Protein AF-0000000082829661 (afdb_homodimer)

pLDDT: mean 75.38, std 26.08, range [24.56, 98.71]

Radius of gyration: 31.08 Å; Cα contacts (8 Å, |Δi|>4): 371; chains: 2; bounding box: 102×72×120 Å

Sequence (342 aa):
MKKIYIFIFYIFSLSTHAEEISSNSSAYSINVRDAFKEELFGSNVGHSWMGVPTEEYDQKVILGARSIYCAKVADILDKPLEAIKLFNKGSENLNEYSMQLDVRNPISTKYNSILKFSKPPYVVGHEIIKGMIIENIISLIDEQLYTLGSQKEIKKSELKIFYSDECTQYLMKKIYIFIFYIFSLSTHAEEISSNSSAYSINVRDAFKEELFGSNVGHSWMGVPTEEYDQKVILGARSIYCAKVADILDKPLEAIKLFNKGSENLNEYSMQLDVRNPISTKYNSILKFSKPPYVVGHEIIKGMIIENIISLIDEQLYTLGSQKEIKKSELKIFYSDECTQYL

Organism: Acinetobacter baumannii (strain ATCC 19606 / DSM 30007 / JCM 6841 / CCUG 19606 / CIP 70.34 / NBRC 109757 / NCIMB 12457 / NCTC 12156 / 81) (NCBI:txid575584)

Secondary structure (DSSP, 8-state):
-------------------------------GGGHHHHHHHSTTTTB-TTS-B-TTS-HHHHHHHHHHHHHHHHHHTT-HHHHHHHHHHHHHHTHHHHHHT-SSSHHHHSPBTTTTB---TT---HHHHHHHHHHHHHHHHHHHHGGGGGGHHHHHHHHHHHIIIIIGGG-/-------------------------------GGGHHHHHHHSTTTTB-TTS-B-TTS-HHHHHHHHHHHHHHHHHHTT-HHHHHHHHHHHHHHTHHHHHHT-SSSHHHHPPBTTTTB---TT---HHHHHHHHHHHHHHHHHHHHGGGGGGHHHHHHHHHHHIIIIIGGG-

Structure (mmCIF, N/CA/C/O backbone):
data_AF-0000000082829661-model_v1
#
loop_
_entity.id
_entity.type
_entity.pdbx_description
1 polymer 'Uncharacterized protein'
#
loop_
_atom_site.group_PDB
_atom_site.id
_atom_site.type_symbol
_atom_site.label_atom_id
_atom_site.label_alt_id
_atom_site.label_comp_id
_atom_site.label_asym_id
_atom_site.label_entity_id
_atom_site.label_seq_id
_atom_site.pdbx_PDB_ins_code
_atom_site.Cartn_x
_atom_site.Cartn_y
_atom_site.Cartn_z
_atom_site.occupancy
_atom_site.B_iso_or_equiv
_atom_site.auth_seq_id
_atom_site.auth_comp_id
_atom_site.auth_asym_id
_atom_site.auth_atom_id
_atom_site.pdbx_PDB_model_num
ATOM 1 N N . MET A 1 1 ? 0.011 0.516 95.993 1 26.23 1 MET A N 1
ATOM 2 C CA . MET A 1 1 ? -1.257 0.482 95.27 1 26.23 1 MET A CA 1
ATOM 3 C C . MET A 1 1 ? -1.024 0.432 93.764 1 26.23 1 MET A C 1
ATOM 5 O O . MET A 1 1 ? -0.381 1.32 93.202 1 26.23 1 MET A O 1
ATOM 9 N N . LYS A 1 2 ? -0.917 -0.849 93.222 1 35.6 2 LYS A N 1
ATOM 10 C CA . LYS A 1 2 ? -0.584 -1.396 91.91 1 35.6 2 LYS A CA 1
ATOM 11 C C . LYS A 1 2 ? -1.574 -0.921 90.85 1 35.6 2 LYS A C 1
AT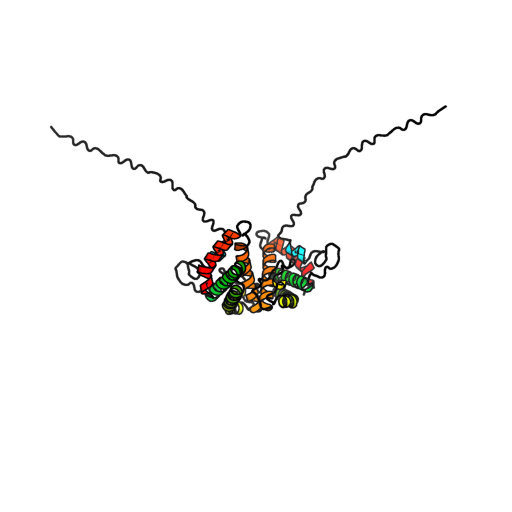OM 13 O O . LYS A 1 2 ? -2.733 -1.342 90.842 1 35.6 2 LYS A O 1
ATOM 18 N N . LYS A 1 3 ? -1.55 0.417 90.471 1 30.31 3 LYS A N 1
ATOM 19 C CA . LYS A 1 3 ? -2.521 1.052 89.585 1 30.31 3 LYS A CA 1
ATOM 20 C C . LYS A 1 3 ? -2.602 0.324 88.246 1 30.31 3 LYS A C 1
ATOM 22 O O . LYS A 1 3 ? -1.585 0.127 87.578 1 30.31 3 LYS A O 1
ATOM 27 N N . ILE A 1 4 ? -3.538 -0.61 88.057 1 34.93 4 ILE A N 1
ATOM 28 C CA . ILE A 1 4 ? -3.935 -1.427 86.915 1 34.93 4 ILE A CA 1
ATOM 29 C C . ILE A 1 4 ? -4.312 -0.524 85.742 1 34.93 4 ILE A C 1
ATOM 31 O O . ILE A 1 4 ? -5.263 0.256 85.831 1 34.93 4 ILE A O 1
ATOM 35 N N . TYR A 1 5 ? -3.381 0.073 84.954 1 29.42 5 TYR A N 1
ATOM 36 C CA . TYR A 1 5 ? -3.617 0.89 83.769 1 29.42 5 TYR A CA 1
ATOM 37 C C . TYR A 1 5 ? -4.447 0.131 82.74 1 29.42 5 TYR A C 1
ATOM 39 O O . TYR A 1 5 ? -4.077 -0.969 82.325 1 29.42 5 TYR A O 1
ATOM 47 N N . ILE A 1 6 ? -5.792 0.165 82.822 1 31.79 6 ILE A N 1
ATOM 48 C CA . ILE A 1 6 ? -6.78 -0.36 81.886 1 31.79 6 ILE A CA 1
ATOM 49 C C . ILE A 1 6 ? -6.502 0.181 80.485 1 31.79 6 ILE A C 1
ATOM 51 O O . ILE A 1 6 ? -6.53 1.394 80.265 1 31.79 6 ILE A O 1
ATOM 55 N N . PHE A 1 7 ? -5.622 -0.407 79.698 1 32.83 7 PHE A N 1
ATOM 56 C CA . PHE A 1 7 ? -5.355 -0.15 78.288 1 32.83 7 PHE A CA 1
ATOM 57 C C . PHE A 1 7 ? -6.624 -0.309 77.459 1 32.83 7 PHE A C 1
ATOM 59 O O . PHE A 1 7 ? -7.196 -1.399 77.393 1 32.83 7 PHE A O 1
ATOM 66 N N . ILE A 1 8 ? -7.519 0.674 77.451 1 30.66 8 ILE A N 1
ATOM 67 C CA . ILE A 1 8 ? -8.712 0.761 76.615 1 30.66 8 ILE A CA 1
ATOM 68 C C . ILE A 1 8 ? -8.325 0.598 75.147 1 30.66 8 ILE A C 1
ATOM 70 O O . ILE A 1 8 ? -7.554 1.395 74.609 1 30.66 8 ILE A O 1
ATOM 74 N N . PHE A 1 9 ? -8.259 -0.619 74.635 1 30.56 9 PHE A N 1
ATOM 75 C CA . PHE A 1 9 ? -8.142 -1.043 73.245 1 30.56 9 PHE A CA 1
ATOM 76 C C . PHE A 1 9 ? -9.273 -0.463 72.405 1 30.56 9 PHE A C 1
ATOM 78 O O . PHE A 1 9 ? -10.436 -0.832 72.581 1 30.56 9 PHE A O 1
ATOM 85 N N . TYR A 1 10 ? -9.261 0.876 72.147 1 27.62 10 TYR A N 1
ATOM 86 C CA . TYR A 1 10 ? -10.203 1.465 71.201 1 27.62 10 TYR A CA 1
ATOM 87 C C . TYR A 1 10 ? -10.164 0.732 69.865 1 27.62 10 TYR A C 1
ATOM 89 O O . TYR A 1 10 ? -9.115 0.657 69.222 1 27.62 10 TYR A O 1
ATOM 97 N N . ILE A 1 11 ? -10.976 -0.308 69.69 1 28.44 11 ILE A N 1
ATOM 98 C CA . ILE A 1 11 ? -11.309 -1.018 68.46 1 28.44 11 ILE A CA 1
ATOM 99 C C . ILE A 1 11 ? -11.763 -0.022 67.396 1 28.44 11 ILE A C 1
ATOM 101 O O . ILE A 1 11 ? -12.795 0.636 67.552 1 28.44 11 ILE A O 1
ATOM 105 N N . PHE A 1 12 ? -10.849 0.843 66.899 1 28.48 12 PHE A N 1
ATOM 106 C CA . PHE A 1 12 ? -11.192 1.635 65.723 1 28.48 12 PHE A CA 1
ATOM 107 C C . PHE A 1 12 ? -11.847 0.765 64.657 1 28.48 12 PHE A C 1
ATOM 109 O O . PHE A 1 12 ? -11.267 -0.231 64.218 1 28.48 12 PHE A O 1
ATOM 116 N N . SER A 1 13 ? -13.167 0.602 64.801 1 24.6 13 SER A N 1
ATOM 117 C CA . SER A 1 13 ? -14.025 0.104 63.731 1 24.6 13 SER A CA 1
ATOM 118 C C . SER A 1 13 ? -13.67 0.746 62.394 1 24.6 13 SER A C 1
ATOM 120 O O . SER A 1 13 ? -13.89 1.942 62.196 1 24.6 13 SER A O 1
ATOM 122 N N . LEU A 1 14 ? -12.473 0.419 61.782 1 26.33 14 LEU A N 1
ATOM 123 C CA . LEU A 1 14 ? -12.184 0.723 60.385 1 26.33 14 LEU A CA 1
ATOM 124 C C . LEU A 1 14 ? -13.369 0.365 59.495 1 26.33 14 LEU A C 1
ATOM 126 O O . LEU A 1 14 ? -13.709 -0.812 59.349 1 26.33 14 LEU A O 1
ATOM 130 N N . SER A 1 15 ? -14.532 1.101 59.725 1 27.49 15 SER A N 1
ATOM 131 C CA . SER A 1 15 ? -15.563 1.001 58.697 1 27.49 15 SER A CA 1
ATOM 132 C C . SER A 1 15 ? -14.96 1.089 57.299 1 27.49 15 SER A C 1
ATOM 134 O O . SER A 1 15 ? -14.308 2.079 56.96 1 27.49 15 SER A O 1
ATOM 136 N N . THR A 1 16 ? -14.472 -0.037 56.734 1 26.5 16 THR A N 1
ATOM 137 C CA . THR A 1 16 ? -14.119 -0.18 55.325 1 26.5 16 THR A CA 1
ATOM 138 C C . THR A 1 16 ? -15.236 0.352 54.431 1 26.5 16 THR A C 1
ATOM 140 O O . THR A 1 16 ? -16.307 -0.251 54.343 1 26.5 16 THR A O 1
ATOM 143 N N . HIS A 1 17 ? -15.652 1.69 54.569 1 26.9 17 HIS A N 1
ATOM 144 C CA . HIS A 1 17 ? -16.442 2.12 53.422 1 26.9 17 HIS A CA 1
ATOM 145 C C . HIS A 1 17 ? -15.857 1.586 52.118 1 26.9 17 HIS A C 1
ATOM 147 O O . HIS A 1 17 ? -14.69 1.838 51.808 1 26.9 17 HIS A O 1
ATOM 153 N N . ALA A 1 18 ? -16.253 0.418 51.756 1 26.59 18 ALA A N 1
ATOM 154 C CA . ALA A 1 18 ? -16.075 -0.031 50.378 1 26.59 18 ALA A CA 1
ATOM 155 C C . ALA A 1 18 ? -16.369 1.095 49.391 1 26.59 18 ALA A C 1
ATOM 157 O O . ALA A 1 18 ? -17.491 1.604 49.336 1 26.59 18 ALA A O 1
ATOM 158 N N . GLU A 1 19 ? -15.449 2.105 49.37 1 28.55 19 GLU A N 1
ATOM 159 C CA . GLU A 1 19 ? -15.62 2.975 48.21 1 28.55 19 GLU A CA 1
ATOM 160 C C . GLU A 1 19 ? -16.008 2.174 46.971 1 28.55 19 GLU A C 1
ATOM 162 O O . GLU A 1 19 ? -15.35 1.189 46.631 1 28.55 19 GLU A O 1
ATOM 167 N N . GLU A 1 20 ? -17.28 2.089 46.739 1 29.8 20 GLU A N 1
ATOM 168 C CA . GLU A 1 20 ? -17.711 1.655 45.413 1 29.8 20 GLU A CA 1
ATOM 169 C C . GLU A 1 20 ? -16.807 2.226 44.324 1 29.8 20 GLU A C 1
ATOM 171 O O . GLU A 1 20 ? -16.714 3.445 44.163 1 29.8 20 GLU A O 1
ATOM 176 N N . ILE A 1 21 ? -15.625 1.649 44.26 1 28.26 21 ILE A N 1
ATOM 177 C CA . ILE A 1 21 ? -14.926 1.918 43.008 1 28.26 21 ILE A CA 1
ATOM 178 C C . ILE A 1 21 ? -15.925 1.939 41.854 1 28.26 21 ILE A C 1
ATOM 180 O O . ILE A 1 21 ? -16.508 0.908 41.51 1 28.26 21 ILE A O 1
ATOM 184 N N . SER A 1 22 ? -16.889 2.86 41.92 1 28.21 22 SER A N 1
ATOM 185 C CA . SER A 1 22 ? -17.504 3.11 40.62 1 28.21 22 SER A CA 1
ATOM 186 C C . SER A 1 22 ? -16.473 3.04 39.498 1 28.21 22 SER A C 1
ATOM 188 O O . SER A 1 22 ? -15.522 3.824 39.472 1 28.21 22 SER A O 1
ATOM 190 N N . SER A 1 23 ? -16.109 1.789 39.169 1 28.63 23 SER A N 1
ATOM 191 C CA . SER A 1 23 ? -15.443 1.469 37.91 1 28.63 23 SER A CA 1
ATOM 192 C C . SER A 1 23 ? -15.95 2.354 36.776 1 28.63 23 SER A C 1
ATOM 194 O O . SER A 1 23 ? -17.026 2.111 36.226 1 28.63 23 SER A O 1
ATOM 196 N N . ASN A 1 24 ? -16.095 3.654 36.998 1 29.62 24 ASN A N 1
ATOM 197 C CA . ASN A 1 24 ? -16.133 4.417 35.755 1 29.62 24 ASN A CA 1
ATOM 198 C C . ASN A 1 24 ? -15.128 3.883 34.739 1 29.62 24 ASN A C 1
ATOM 200 O O . ASN A 1 24 ? -13.935 4.179 34.825 1 29.62 24 ASN A O 1
ATOM 204 N N . SER A 1 25 ? -15.145 2.619 34.458 1 29.53 25 SER A N 1
ATOM 205 C CA . SER A 1 25 ? -14.648 2.111 33.184 1 29.53 25 SER A CA 1
ATOM 206 C C . SER A 1 25 ? -14.909 3.101 32.054 1 29.53 25 SER A C 1
ATOM 208 O O . SER A 1 25 ? -16.012 3.146 31.503 1 29.53 25 SER A O 1
ATOM 210 N N . SER A 1 26 ? -14.87 4.38 32.257 1 27.67 26 SER A N 1
ATOM 211 C CA . SER A 1 26 ? -14.668 5.045 30.974 1 27.67 26 SER A CA 1
ATOM 212 C C . SER A 1 26 ? -13.78 4.214 30.054 1 27.67 26 SER A C 1
ATOM 214 O O . SER A 1 26 ? -12.578 4.082 30.295 1 27.67 26 SER A O 1
ATOM 216 N N . ALA A 1 27 ? -14.253 3.083 29.66 1 29.72 27 ALA A N 1
ATOM 217 C CA . ALA A 1 27 ? -13.797 2.288 28.523 1 29.72 27 ALA A CA 1
ATOM 218 C C . ALA A 1 27 ? -12.982 3.138 27.551 1 29.72 27 ALA A C 1
ATOM 220 O O . ALA A 1 27 ? -13.461 4.163 27.061 1 29.72 27 ALA A O 1
ATOM 221 N N . TYR A 1 28 ? -11.833 3.476 27.833 1 31.23 28 TYR A N 1
ATOM 222 C CA . TYR A 1 28 ? -10.813 3.758 26.829 1 31.23 28 TYR A CA 1
ATOM 223 C C . TYR A 1 28 ? -11.175 3.124 25.491 1 31.23 28 TYR A C 1
ATOM 225 O O . TYR A 1 28 ? -10.805 1.979 25.219 1 31.23 28 TYR A O 1
ATOM 233 N N . SER A 1 29 ? -12.323 3.075 25.203 1 31.77 29 SER A N 1
ATOM 234 C CA . SER A 1 29 ? -12.588 2.8 23.795 1 31.77 29 SER A CA 1
ATOM 235 C C . SER A 1 29 ? -11.673 3.619 22.89 1 31.77 29 SER A C 1
ATOM 237 O O . SER A 1 29 ? -12.021 4.732 22.49 1 31.77 29 SER A O 1
ATOM 239 N N . ILE A 1 30 ? -10.442 3.842 23.354 1 37.59 30 ILE A N 1
ATOM 240 C CA . ILE A 1 30 ? -9.661 4.246 22.191 1 37.59 30 ILE A CA 1
ATOM 241 C C . ILE A 1 30 ? -10.254 3.623 20.929 1 37.59 30 ILE A C 1
ATOM 243 O O . ILE A 1 30 ? -10.264 2.399 20.779 1 37.59 30 ILE A O 1
ATOM 247 N N . ASN A 1 31 ? -11.26 4.028 20.472 1 41.03 31 ASN A N 1
ATOM 248 C CA . ASN A 1 31 ? -11.744 3.608 19.161 1 41.03 31 ASN A CA 1
ATOM 249 C C . ASN A 1 31 ? -10.592 3.238 18.23 1 41.03 31 ASN A C 1
ATOM 251 O O . ASN A 1 31 ? -9.672 4.033 18.028 1 41.03 31 ASN A O 1
ATOM 255 N N . VAL A 1 32 ? -10.222 1.996 18.066 1 44.46 32 VAL A N 1
ATOM 256 C CA . VAL A 1 32 ? -9.227 1.436 17.158 1 44.46 32 VAL A CA 1
ATOM 257 C C . VAL A 1 32 ? -8.945 2.423 16.027 1 44.46 32 VAL A C 1
ATOM 259 O O . VAL A 1 32 ? -7.832 2.469 15.498 1 44.46 32 VAL A O 1
ATOM 262 N N . ARG A 1 33 ? -9.992 3.335 15.813 1 48.27 33 ARG A N 1
ATOM 263 C CA . ARG A 1 33 ? -9.951 4.287 14.708 1 48.27 33 ARG A CA 1
ATOM 264 C C . ARG A 1 33 ? -8.875 5.344 14.935 1 48.27 33 ARG A C 1
ATOM 266 O O . ARG A 1 33 ? -8.141 5.699 14.011 1 48.27 33 ARG A O 1
ATOM 273 N N . ASP A 1 34 ? -8.744 5.88 16.255 1 59.26 34 ASP A N 1
ATOM 274 C CA . ASP A 1 34 ? -7.823 6.972 16.557 1 59.26 34 ASP A CA 1
ATOM 275 C C . ASP A 1 34 ? -6.441 6.438 16.926 1 59.26 34 ASP A C 1
ATOM 277 O O . ASP A 1 34 ? -5.538 7.21 17.256 1 59.26 34 ASP A O 1
ATOM 281 N N . ALA A 1 35 ? -6.351 5.188 16.568 1 74.81 35 ALA A N 1
ATOM 282 C CA . ALA A 1 35 ? -5.183 4.493 17.104 1 74.81 35 ALA A CA 1
ATOM 283 C C . ALA A 1 35 ? -3.922 4.862 16.327 1 74.81 35 ALA A C 1
ATOM 285 O O . ALA A 1 35 ? -2.894 5.192 16.922 1 74.81 35 ALA A O 1
ATOM 286 N N . PHE A 1 36 ? -4.014 5.105 15.011 1 87.18 36 PHE A N 1
ATOM 287 C CA . PHE A 1 36 ? -2.794 5.361 14.254 1 87.18 36 PHE A CA 1
ATOM 288 C C . PHE A 1 36 ? -2.331 6.8 14.446 1 87.18 36 PHE A C 1
ATOM 290 O O . PHE A 1 36 ? -1.135 7.058 14.599 1 87.18 36 PHE A O 1
ATOM 297 N N . LYS A 1 37 ? -3.256 7.718 14.497 1 89.3 37 LYS A N 1
ATOM 298 C CA . LYS A 1 37 ? -2.939 9.118 14.765 1 89.3 37 LYS A CA 1
ATOM 299 C C . LYS A 1 37 ? -2.258 9.277 16.121 1 89.3 37 LYS A C 1
ATOM 301 O O . LYS A 1 37 ? -1.262 9.994 16.241 1 89.3 37 LYS A O 1
ATOM 306 N N . GLU A 1 38 ? -2.823 8.656 17.085 1 85.22 38 GLU A N 1
ATOM 307 C CA . GLU A 1 38 ? -2.275 8.744 18.435 1 85.22 38 GLU A CA 1
ATOM 308 C C . GLU A 1 38 ? -0.891 8.105 18.511 1 85.22 38 GLU A C 1
ATOM 310 O O . GLU A 1 38 ? -0.018 8.588 19.235 1 85.22 38 GLU A O 1
ATOM 315 N N . GLU A 1 39 ? -0.717 7.072 17.816 1 84.23 39 GLU A N 1
ATOM 316 C CA . GLU A 1 39 ? 0.579 6.4 17.782 1 84.23 39 GLU A CA 1
ATOM 317 C C . GLU A 1 39 ? 1.639 7.278 17.125 1 84.23 39 GLU A C 1
ATOM 319 O O . GLU A 1 39 ? 2.819 7.204 17.475 1 84.23 39 GLU A O 1
ATOM 324 N N . LEU A 1 40 ? 1.211 8.089 16.223 1 90.3 40 LEU A N 1
ATOM 325 C CA . LEU A 1 40 ? 2.168 8.913 15.493 1 90.3 40 LEU A CA 1
ATOM 326 C C . LEU A 1 40 ? 2.4 10.239 16.208 1 90.3 40 LEU A C 1
ATOM 328 O O . LEU A 1 40 ? 3.511 10.774 16.188 1 90.3 40 LEU A O 1
ATOM 332 N N . PHE A 1 41 ? 1.427 10.77 16.746 1 89.52 41 PHE A N 1
ATOM 333 C CA . PHE A 1 41 ? 1.499 12.15 17.21 1 89.52 41 PHE A CA 1
ATOM 334 C C . PHE A 1 41 ? 1.368 12.219 18.727 1 89.52 41 PHE A C 1
ATOM 336 O O . PHE A 1 41 ? 1.454 13.3 19.314 1 89.52 41 PHE A O 1
ATOM 343 N N . GLY A 1 42 ? 1.107 11.078 19.269 1 80.93 42 GLY A N 1
ATOM 344 C CA . GLY A 1 42 ? 0.977 11.069 20.717 1 80.93 42 GLY A CA 1
ATOM 345 C C . GLY A 1 42 ? 2.276 11.388 21.434 1 80.93 42 GLY A C 1
ATOM 346 O O . GLY A 1 42 ? 3.351 11.342 20.833 1 80.93 42 GLY A O 1
ATOM 347 N N . SER A 1 43 ? 2.229 11.743 22.653 1 69.98 43 SER A N 1
ATOM 348 C CA . SER A 1 43 ? 3.328 12.248 23.468 1 69.98 43 SER A CA 1
ATOM 349 C C . SER A 1 43 ? 4.395 11.179 23.682 1 69.98 43 SER A C 1
ATOM 351 O O . SER A 1 43 ? 5.561 11.498 23.924 1 69.98 43 SER A O 1
ATOM 353 N N . ASN A 1 44 ? 4.086 10.036 23.578 1 59.47 44 ASN A N 1
ATOM 354 C CA . ASN A 1 44 ? 5.052 8.99 23.897 1 59.47 44 ASN A CA 1
ATOM 355 C C . ASN A 1 44 ? 5.701 8.422 22.638 1 59.47 44 ASN A C 1
ATOM 357 O O . ASN A 1 44 ? 6.405 7.413 22.699 1 59.47 44 ASN A O 1
ATOM 361 N N . VAL A 1 45 ? 5.473 9.018 21.506 1 59.74 45 VAL A N 1
ATOM 362 C CA . VAL A 1 45 ? 5.971 8.455 20.255 1 59.74 45 VAL A CA 1
ATOM 363 C C . VAL A 1 45 ? 7.469 8.722 20.127 1 59.74 45 VAL A C 1
ATOM 365 O O . VAL A 1 45 ? 7.922 9.853 20.316 1 59.74 45 VAL A O 1
ATOM 368 N N . GLY A 1 46 ? 8.18 7.685 19.833 1 54.9 46 GLY A N 1
ATOM 369 C CA . GLY A 1 46 ? 9.63 7.724 19.73 1 54.9 46 GLY A CA 1
ATOM 370 C C . GLY A 1 46 ? 10.329 7.498 21.057 1 54.9 46 GLY A C 1
ATOM 371 O O . GLY A 1 46 ? 11.558 7.552 21.134 1 54.9 46 GLY A O 1
ATOM 372 N N . HIS A 1 47 ? 9.56 7.498 22.081 1 49.72 47 HIS A N 1
ATOM 373 C CA . HIS A 1 47 ? 10.15 7.233 23.388 1 49.72 47 HIS A CA 1
ATOM 374 C C . HIS A 1 47 ? 9.69 5.887 23.938 1 49.72 47 HIS A C 1
ATOM 376 O O . HIS A 1 47 ? 8.567 5.453 23.671 1 49.72 47 HIS A O 1
ATOM 382 N N . SER A 1 48 ? 10.667 5.123 24.465 1 45.49 48 SER A N 1
ATOM 383 C CA . SER A 1 48 ? 10.29 3.944 25.238 1 45.49 48 SER A CA 1
ATOM 384 C C . SER A 1 48 ? 9.483 4.328 26.474 1 45.49 48 SER A C 1
ATOM 386 O O . SER A 1 48 ? 9.422 5.503 26.841 1 45.49 48 SER A O 1
ATOM 388 N N . TRP A 1 49 ? 8.758 3.4 26.968 1 44.85 49 TRP A N 1
ATOM 389 C CA . TRP A 1 49 ? 8.01 3.611 28.203 1 44.85 49 TRP A CA 1
ATOM 390 C C . TRP A 1 49 ? 8.876 4.297 29.254 1 44.85 49 TRP A C 1
ATOM 392 O O . TRP A 1 49 ? 8.362 4.984 30.14 1 44.85 49 TRP A O 1
ATOM 402 N N . MET A 1 50 ? 10.085 4.061 29.307 1 45.2 50 MET A N 1
ATOM 403 C CA . MET A 1 50 ? 10.971 4.637 30.313 1 45.2 50 MET A CA 1
ATOM 404 C C . MET A 1 50 ? 11.47 6.011 29.877 1 45.2 50 MET A C 1
ATOM 406 O O . MET A 1 50 ? 12.343 6.593 30.522 1 45.2 50 MET A O 1
ATOM 410 N N . GLY A 1 51 ? 10.985 6.478 28.986 1 43.67 51 GLY A N 1
ATOM 411 C CA . GLY A 1 51 ? 11.385 7.809 28.558 1 43.67 51 GLY A CA 1
ATOM 412 C C . GLY A 1 51 ? 12.612 7.805 27.667 1 43.67 51 GLY A C 1
ATOM 413 O O . GLY A 1 51 ? 13.184 8.861 27.385 1 43.67 51 GLY A O 1
ATOM 414 N N . VAL A 1 52 ? 13.364 6.744 27.733 1 43.39 52 VAL A N 1
ATOM 415 C CA . VAL A 1 52 ? 14.559 6.618 26.905 1 43.39 52 VAL A CA 1
ATOM 416 C C . VAL A 1 52 ? 14.17 6.647 25.428 1 43.39 52 VAL A C 1
ATOM 418 O O . VAL A 1 52 ? 13.226 5.969 25.015 1 43.39 52 VAL A O 1
ATOM 421 N N . PRO A 1 53 ? 14.717 7.729 24.917 1 46.85 53 PRO A N 1
ATOM 422 C CA . PRO A 1 53 ? 14.538 7.655 23.465 1 46.85 53 PRO A CA 1
ATOM 423 C C . PRO A 1 53 ? 14.808 6.259 22.909 1 46.85 53 PRO A C 1
ATOM 425 O O . PRO A 1 53 ? 15.786 5.614 23.295 1 46.85 53 PRO A O 1
ATOM 428 N N . THR A 1 54 ? 14.133 5.374 22.892 1 46.62 54 THR A N 1
ATOM 429 C CA . THR A 1 54 ? 14.448 4.088 22.28 1 46.62 54 THR A CA 1
ATOM 430 C C . THR A 1 54 ? 14.883 4.271 20.829 1 46.62 54 THR A C 1
ATOM 432 O O . THR A 1 54 ? 14.378 5.153 20.131 1 46.62 54 THR A O 1
ATOM 435 N N . GLU A 1 55 ? 16.197 4.141 20.587 1 41.93 55 GLU A N 1
ATOM 436 C CA . GLU A 1 55 ? 16.848 4.091 19.281 1 41.93 55 GLU A CA 1
ATOM 437 C C . GLU A 1 55 ? 15.863 3.689 18.188 1 41.93 55 GLU A C 1
ATOM 439 O O . GLU A 1 55 ? 16.019 4.08 17.029 1 41.93 55 GLU A O 1
ATOM 444 N N . GLU A 1 56 ? 15.44 2.428 18.365 1 47.11 56 GLU A N 1
ATOM 445 C CA . GLU A 1 56 ? 15.068 1.59 17.229 1 47.11 56 GLU A CA 1
ATOM 446 C C . GLU A 1 56 ? 14.021 2.276 16.356 1 47.11 56 GLU A C 1
ATOM 448 O O . GLU A 1 56 ? 13.819 1.891 15.203 1 47.11 56 GLU A O 1
ATOM 453 N N . TYR A 1 57 ? 13.27 3.324 17.021 1 53.09 57 TYR A N 1
ATOM 454 C CA . TYR A 1 57 ? 12.279 3.94 16.146 1 53.09 57 TYR A CA 1
ATOM 455 C C . TYR A 1 57 ? 12.912 5.028 15.286 1 53.09 57 TYR A C 1
ATOM 457 O O . TYR A 1 57 ? 13.485 5.987 15.808 1 53.09 57 TYR A O 1
ATOM 465 N N . ASP A 1 58 ? 13.216 4.684 14.006 1 72.73 58 ASP A N 1
ATOM 466 C CA . ASP A 1 58 ? 13.762 5.511 12.934 1 72.73 58 ASP A CA 1
ATOM 467 C C . ASP A 1 58 ? 13.009 6.835 12.824 1 72.73 58 ASP A C 1
ATOM 469 O O . ASP A 1 58 ? 11.911 6.886 12.264 1 72.73 58 ASP A O 1
ATOM 473 N N . GLN A 1 59 ? 13.459 7.884 13.694 1 83.74 59 GLN A N 1
ATOM 474 C CA . GLN A 1 59 ? 12.871 9.219 13.712 1 83.74 59 GLN A CA 1
ATOM 475 C C . GLN A 1 59 ? 12.485 9.67 12.307 1 83.74 59 GLN A C 1
ATOM 477 O O . GLN A 1 59 ? 11.446 10.305 12.116 1 83.74 59 GLN A O 1
ATOM 482 N N . LYS A 1 60 ? 13.301 9.364 11.456 1 90.07 60 LYS A N 1
ATOM 483 C CA . LYS A 1 60 ? 13.004 9.762 10.083 1 90.07 60 LYS A CA 1
ATOM 484 C C . LYS A 1 60 ? 11.753 9.058 9.564 1 90.07 60 LYS A C 1
ATOM 486 O O . LYS A 1 60 ? 10.963 9.649 8.826 1 90.07 60 LYS A O 1
ATOM 491 N N . VAL A 1 61 ? 11.628 7.865 9.999 1 92.85 61 VAL A N 1
ATOM 492 C CA . VAL A 1 61 ? 10.458 7.093 9.592 1 92.85 61 VAL A CA 1
ATOM 493 C C . VAL A 1 61 ? 9.2 7.697 10.211 1 92.85 61 VAL A C 1
ATOM 495 O O . VAL A 1 61 ? 8.179 7.849 9.536 1 92.85 61 VAL A O 1
ATOM 498 N N . ILE A 1 62 ? 9.257 8.052 11.449 1 91.99 62 ILE A N 1
ATOM 499 C CA . ILE A 1 62 ? 8.128 8.658 12.146 1 91.99 62 ILE A CA 1
ATOM 500 C C . ILE A 1 62 ? 7.778 9.995 11.496 1 91.99 62 ILE A C 1
ATOM 502 O O . ILE A 1 62 ? 6.605 10.279 11.241 1 91.99 62 ILE A O 1
ATOM 506 N N . LEU A 1 63 ? 8.774 10.755 11.217 1 94.05 63 LEU A N 1
ATOM 507 C CA . LEU A 1 63 ? 8.557 12.042 10.566 1 94.05 63 LEU A CA 1
ATOM 508 C C . LEU A 1 63 ? 7.934 11.856 9.187 1 94.05 63 LEU A C 1
ATOM 510 O O . LEU A 1 63 ? 7.066 12.633 8.783 1 94.05 63 LEU A O 1
ATOM 514 N N . GLY A 1 64 ? 8.451 10.87 8.468 1 96.13 64 GLY A N 1
ATOM 515 C CA . GLY A 1 64 ? 7.854 10.55 7.181 1 96.13 64 GLY A CA 1
ATOM 516 C C . GLY A 1 64 ? 6.378 10.212 7.275 1 96.13 64 GLY A C 1
ATOM 517 O O . GLY A 1 64 ? 5.563 10.754 6.526 1 96.13 64 GLY A O 1
ATOM 518 N N . ALA A 1 65 ? 6.031 9.389 8.202 1 96.01 65 ALA A N 1
ATOM 519 C CA . ALA A 1 65 ? 4.647 8.963 8.393 1 96.01 65 ALA A CA 1
ATOM 520 C C . ALA A 1 65 ? 3.765 10.134 8.817 1 96.01 65 ALA A C 1
ATOM 522 O O . ALA A 1 65 ? 2.636 10.274 8.34 1 96.01 65 ALA A O 1
ATOM 523 N N . ARG A 1 66 ? 4.242 10.963 9.713 1 96 66 ARG A N 1
ATOM 524 C CA . ARG A 1 66 ? 3.51 12.149 10.147 1 96 66 ARG A CA 1
ATOM 525 C C . ARG A 1 66 ? 3.216 13.072 8.97 1 96 66 ARG A C 1
ATOM 527 O O . ARG A 1 66 ? 2.095 13.565 8.825 1 96 66 ARG A O 1
ATOM 534 N N . SER A 1 67 ? 4.191 13.284 8.15 1 97.74 67 SER A N 1
ATOM 535 C CA . SER A 1 67 ? 4.033 14.169 7 1 97.74 67 SER A CA 1
ATOM 536 C C . SER A 1 67 ? 3.032 13.601 6 1 97.74 67 SER A C 1
ATOM 538 O O . SER A 1 67 ? 2.249 14.346 5.405 1 97.74 67 SER A O 1
ATOM 540 N N . ILE A 1 68 ? 3.09 12.324 5.817 1 98.09 68 ILE A N 1
ATOM 541 C CA . ILE A 1 68 ? 2.139 11.685 4.915 1 98.09 68 ILE A CA 1
ATOM 542 C C . ILE A 1 68 ? 0.73 11.785 5.496 1 98.09 68 ILE A C 1
ATOM 544 O O . ILE A 1 68 ? -0.233 12.03 4.765 1 98.09 68 ILE A O 1
ATOM 548 N N . TYR A 1 69 ? 0.556 11.568 6.791 1 96.9 69 TYR A N 1
ATOM 549 C CA . TYR A 1 69 ? -0.727 11.769 7.456 1 96.9 69 TYR A CA 1
ATOM 550 C C . TYR A 1 69 ? -1.256 13.176 7.206 1 96.9 69 TYR A C 1
ATOM 552 O O . TYR A 1 69 ? -2.418 13.351 6.831 1 96.9 69 TYR A O 1
ATOM 560 N N . CYS A 1 70 ? -0.39 14.102 7.397 1 97.92 70 CYS A N 1
ATOM 561 C CA . CYS A 1 70 ? -0.765 15.503 7.234 1 97.92 70 CYS A CA 1
ATOM 562 C C . CYS A 1 70 ? -1.08 15.817 5.777 1 97.92 70 CYS A C 1
ATOM 564 O O . CYS A 1 70 ? -1.947 16.644 5.489 1 97.92 70 CYS A O 1
ATOM 566 N N . ALA A 1 71 ? -0.37 15.175 4.795 1 98.07 71 ALA A N 1
ATOM 567 C CA . ALA A 1 71 ? -0.705 15.336 3.382 1 98.07 71 ALA A CA 1
ATOM 568 C C . ALA A 1 71 ? -2.146 14.914 3.109 1 98.07 71 ALA A C 1
ATOM 570 O O . ALA A 1 71 ? -2.872 15.596 2.381 1 98.07 71 ALA A O 1
ATOM 571 N N . LYS A 1 72 ? -2.602 13.826 3.705 1 96.46 72 LYS A N 1
ATOM 572 C CA . LYS A 1 72 ? -3.975 13.351 3.553 1 96.46 72 LYS A CA 1
ATOM 573 C C . LYS A 1 72 ? -4.968 14.336 4.163 1 96.46 72 LYS A C 1
ATOM 575 O O . LYS A 1 72 ? -6.012 14.618 3.571 1 96.46 72 LYS A O 1
ATOM 580 N N . VAL A 1 73 ? -4.65 14.816 5.324 1 95.46 73 VAL A N 1
ATOM 581 C CA . VAL A 1 73 ? -5.506 15.791 5.991 1 95.46 73 VAL A CA 1
ATOM 582 C C . VAL A 1 73 ? -5.63 17.046 5.129 1 95.46 73 VAL A C 1
ATOM 584 O O . VAL A 1 73 ? -6.73 17.568 4.937 1 95.46 73 VAL A O 1
ATOM 587 N N . ALA A 1 74 ? -4.465 17.53 4.644 1 96.89 74 ALA A N 1
ATOM 588 C CA . ALA A 1 74 ? -4.477 18.701 3.771 1 96.89 74 ALA A CA 1
ATOM 589 C C . ALA A 1 74 ? -5.358 18.465 2.548 1 96.89 74 ALA A C 1
ATOM 591 O O . ALA A 1 74 ? -6.083 19.364 2.115 1 96.89 74 ALA A O 1
ATOM 592 N N . ASP A 1 75 ? -5.28 17.29 1.994 1 95 75 ASP A N 1
ATOM 593 C CA . ASP A 1 75 ? -6.104 16.942 0.841 1 95 75 ASP A CA 1
ATOM 594 C C . ASP A 1 75 ? -7.589 16.995 1.191 1 95 75 ASP A C 1
ATOM 596 O O . ASP A 1 75 ? -8.391 17.551 0.438 1 95 75 ASP A O 1
ATOM 600 N N . ILE A 1 76 ? -7.979 16.457 2.273 1 92.24 76 ILE A N 1
ATOM 601 C CA . ILE A 1 76 ? -9.363 16.451 2.736 1 92.24 76 ILE A CA 1
ATOM 602 C C . ILE A 1 76 ? -9.845 17.886 2.937 1 92.24 76 ILE A C 1
ATOM 604 O O . ILE A 1 76 ? -11.012 18.197 2.683 1 92.24 76 ILE A O 1
ATOM 608 N N . LEU A 1 77 ? -8.982 18.764 3.393 1 94.6 77 LEU A N 1
ATOM 609 C CA . LEU A 1 77 ? -9.325 20.149 3.698 1 94.6 77 LEU A CA 1
ATOM 610 C C . LEU A 1 77 ? -9.198 21.026 2.457 1 94.6 77 LEU A C 1
ATOM 612 O O . LEU A 1 77 ? -9.227 22.255 2.555 1 94.6 77 LEU A O 1
ATOM 616 N N . ASP A 1 78 ? -8.924 20.448 1.281 1 94 78 ASP A N 1
ATOM 617 C CA . ASP A 1 78 ? -8.852 21.131 -0.007 1 94 78 ASP A CA 1
ATOM 618 C C . ASP A 1 78 ? -7.695 22.128 -0.035 1 94 78 ASP A C 1
ATOM 620 O O . ASP A 1 78 ? -7.888 23.3 -0.364 1 94 78 ASP A O 1
ATOM 624 N N . LYS A 1 79 ? -6.583 21.637 0.383 1 95.92 79 LYS A N 1
ATOM 625 C CA . LYS A 1 79 ? -5.318 22.363 0.314 1 95.92 79 LYS A CA 1
ATOM 626 C C . LYS A 1 79 ? -4.299 21.613 -0.539 1 95.92 79 LYS A C 1
ATOM 628 O O . LYS A 1 79 ? -3.279 21.146 -0.029 1 95.92 79 LYS A O 1
ATOM 633 N N . PRO A 1 80 ? -4.447 21.644 -1.836 1 95.75 80 PRO A N 1
ATOM 634 C CA . PRO A 1 80 ? -3.683 20.759 -2.719 1 95.75 80 PRO A CA 1
ATOM 635 C C . PRO A 1 80 ? -2.19 21.08 -2.728 1 95.75 80 PRO A C 1
ATOM 637 O O . PRO A 1 80 ? -1.36 20.171 -2.803 1 95.75 80 PRO A O 1
ATOM 640 N N . LEU A 1 81 ? -1.737 22.34 -2.661 1 97.53 81 LEU A N 1
ATOM 641 C CA . LEU A 1 81 ? -0.323 22.694 -2.681 1 97.53 81 LEU A CA 1
ATOM 642 C C . LEU A 1 81 ? 0.376 22.216 -1.412 1 97.53 81 LEU A C 1
ATOM 644 O O . LEU A 1 81 ? 1.498 21.708 -1.47 1 97.53 81 LEU A O 1
ATOM 648 N N . GLU A 1 82 ? -0.317 22.436 -0.281 1 98.28 82 GLU A N 1
ATOM 649 C CA . GLU A 1 82 ? 0.237 21.951 0.98 1 98.28 82 GLU A CA 1
ATOM 650 C C . GLU A 1 82 ? 0.316 20.427 0.997 1 98.28 82 GLU A C 1
ATOM 652 O O . GLU A 1 82 ? 1.28 19.857 1.514 1 98.28 82 GLU A O 1
ATOM 657 N N . ALA A 1 83 ? -0.712 19.758 0.497 1 97.48 83 ALA A N 1
ATOM 658 C CA . ALA A 1 83 ? -0.703 18.3 0.411 1 97.48 83 ALA A CA 1
ATOM 659 C C . ALA A 1 83 ? 0.515 17.804 -0.363 1 97.48 83 ALA A C 1
ATOM 661 O O . ALA A 1 83 ? 1.184 16.858 0.059 1 97.48 83 ALA A O 1
ATOM 662 N N . ILE A 1 84 ? 0.835 18.466 -1.464 1 97.87 84 ILE A N 1
ATOM 663 C CA . ILE A 1 84 ? 1.968 18.097 -2.305 1 97.87 84 ILE A CA 1
ATOM 664 C C . ILE A 1 84 ? 3.269 18.277 -1.526 1 97.87 84 ILE A C 1
ATOM 666 O O . ILE A 1 84 ? 4.124 17.388 -1.52 1 97.87 84 ILE A O 1
ATOM 670 N N . LYS A 1 85 ? 3.428 19.402 -0.893 1 98.4 85 LYS A N 1
ATOM 671 C CA . LYS A 1 85 ? 4.641 19.699 -0.138 1 98.4 85 LYS A CA 1
ATOM 672 C C . LYS A 1 85 ? 4.842 18.697 0.995 1 98.4 85 LYS A C 1
ATOM 674 O O . LYS A 1 85 ? 5.949 18.193 1.197 1 98.4 85 LYS A O 1
ATOM 679 N N . LEU A 1 86 ? 3.81 18.462 1.741 1 98.5 86 LEU A N 1
ATOM 680 C CA . LEU A 1 86 ? 3.852 17.526 2.859 1 98.5 86 LEU A CA 1
ATOM 681 C C . LEU A 1 86 ? 4.166 16.115 2.375 1 98.5 86 LEU A C 1
ATOM 683 O O . LEU A 1 86 ? 5.001 15.424 2.963 1 98.5 86 LEU A O 1
ATOM 687 N N . PHE A 1 87 ? 3.567 15.711 1.306 1 98.22 87 PHE A N 1
ATOM 688 C CA . PHE A 1 87 ? 3.829 14.394 0.737 1 98.22 87 PHE A CA 1
ATOM 689 C C . PHE A 1 87 ? 5.291 14.263 0.327 1 98.22 87 PHE A C 1
ATOM 691 O O . PHE A 1 87 ? 5.934 13.251 0.616 1 98.22 87 PHE A O 1
ATOM 698 N N . ASN A 1 88 ? 5.749 15.253 -0.391 1 98.12 88 ASN A N 1
ATOM 699 C CA . ASN A 1 88 ? 7.132 15.202 -0.854 1 98.12 88 ASN A CA 1
ATOM 700 C C . ASN A 1 88 ? 8.109 15.087 0.312 1 98.12 88 ASN A C 1
ATOM 702 O O . ASN A 1 88 ? 9.058 14.303 0.258 1 98.12 88 ASN A O 1
ATOM 706 N N . LYS A 1 89 ? 7.881 15.827 1.309 1 97.58 89 LYS A N 1
ATOM 707 C CA . LYS A 1 89 ? 8.723 15.757 2.5 1 97.58 89 LYS A CA 1
ATOM 708 C C . LYS A 1 89 ? 8.626 14.386 3.163 1 97.58 89 LYS A C 1
ATOM 710 O O . LYS A 1 89 ? 9.636 13.825 3.593 1 97.58 89 LYS A O 1
ATOM 715 N N . GLY A 1 90 ? 7.394 13.932 3.319 1 97.81 90 GLY A N 1
ATOM 716 C CA . GLY A 1 90 ? 7.199 12.609 3.889 1 97.81 90 GLY A CA 1
ATOM 717 C C . GLY A 1 90 ? 7.891 11.512 3.103 1 97.81 90 GLY A C 1
ATOM 718 O O . GLY A 1 90 ? 8.556 10.651 3.682 1 97.81 90 GLY A O 1
ATOM 719 N N . SER A 1 91 ? 7.718 11.556 1.804 1 97.97 91 SER A N 1
ATOM 720 C CA . SER A 1 91 ? 8.34 10.576 0.919 1 97.97 91 SER A CA 1
ATOM 721 C C . SER A 1 91 ? 9.86 10.612 1.037 1 97.97 91 SER A C 1
ATOM 723 O O . SER A 1 91 ? 10.511 9.565 1.056 1 97.97 91 SER A O 1
ATOM 725 N N . GLU A 1 92 ? 10.439 11.794 1.102 1 97.54 92 GLU A N 1
ATOM 726 C CA . GLU A 1 92 ? 11.883 11.947 1.251 1 97.54 92 GLU A CA 1
ATOM 727 C C . GLU A 1 92 ? 12.369 11.342 2.565 1 97.54 92 GLU A C 1
ATOM 729 O O . GLU A 1 92 ? 13.41 10.683 2.603 1 97.54 92 GLU A O 1
ATOM 734 N N . ASN A 1 93 ? 11.683 11.572 3.605 1 96.4 93 ASN A N 1
ATOM 735 C CA . ASN A 1 93 ? 12.059 11.057 4.917 1 96.4 93 ASN A CA 1
ATOM 736 C C . ASN A 1 93 ? 12.042 9.531 4.947 1 96.4 93 ASN A C 1
ATOM 738 O O . ASN A 1 93 ? 12.697 8.915 5.789 1 96.4 93 ASN A O 1
ATOM 742 N N . LEU A 1 94 ? 11.332 8.896 4.048 1 96.65 94 LEU A N 1
ATOM 743 C CA . LEU A 1 94 ? 11.198 7.443 4.035 1 96.65 94 LEU A CA 1
ATOM 744 C C . LEU A 1 94 ? 12.259 6.808 3.143 1 96.65 94 LEU A C 1
ATOM 746 O O . LEU A 1 94 ? 12.357 5.581 3.065 1 96.65 94 LEU A O 1
ATOM 750 N N . ASN A 1 95 ? 13.099 7.582 2.483 1 97 95 ASN A N 1
ATOM 751 C CA . ASN A 1 95 ? 14.063 7.079 1.51 1 97 95 ASN A CA 1
ATOM 752 C C . ASN A 1 95 ? 15.047 6.102 2.148 1 97 95 ASN A C 1
ATOM 754 O O . ASN A 1 95 ? 15.257 5.002 1.635 1 97 95 ASN A O 1
ATOM 758 N N . GLU A 1 96 ? 15.653 6.536 3.194 1 94.43 96 GLU A N 1
ATOM 759 C CA . GLU A 1 96 ? 16.682 5.708 3.816 1 94.43 96 GLU A CA 1
ATOM 760 C C . GLU A 1 96 ? 16.107 4.377 4.292 1 94.43 96 GLU A C 1
ATOM 762 O O . GLU A 1 96 ? 16.717 3.324 4.094 1 94.43 96 GLU A O 1
ATOM 767 N N . TYR A 1 97 ? 14.949 4.455 4.913 1 93.45 97 TYR A N 1
ATOM 768 C CA . TYR A 1 97 ? 14.317 3.241 5.419 1 93.45 97 TYR A CA 1
ATOM 769 C C . TYR A 1 97 ? 13.98 2.287 4.28 1 93.45 97 TYR A C 1
ATOM 771 O O . TYR A 1 97 ? 14.229 1.083 4.376 1 93.45 97 TYR A O 1
ATOM 779 N N . SER A 1 98 ? 13.37 2.809 3.164 1 95.9 98 SER A N 1
ATOM 780 C CA . SER A 1 98 ? 13.035 1.961 2.025 1 95.9 98 SER A CA 1
ATOM 781 C C . SER A 1 98 ? 14.289 1.372 1.387 1 95.9 98 SER A C 1
ATOM 783 O O . SER A 1 98 ? 14.268 0.243 0.892 1 95.9 98 SER A O 1
ATOM 785 N N . MET A 1 99 ? 15.373 2.122 1.36 1 95.38 99 MET A N 1
ATOM 786 C CA . MET A 1 99 ? 16.637 1.623 0.825 1 95.38 99 MET A CA 1
ATOM 787 C C . MET A 1 99 ? 17.183 0.489 1.685 1 95.38 99 MET A C 1
ATOM 789 O O . MET A 1 99 ? 17.739 -0.479 1.164 1 95.38 99 MET A O 1
ATOM 793 N N . GLN A 1 100 ? 17.035 0.62 2.98 1 92.65 100 GLN A N 1
ATOM 794 C CA . GLN A 1 100 ? 17.481 -0.429 3.892 1 92.65 100 GLN A CA 1
ATOM 795 C C . GLN A 1 100 ? 16.714 -1.727 3.654 1 92.65 100 GLN A C 1
ATOM 797 O O . GLN A 1 100 ? 17.259 -2.818 3.83 1 92.65 100 GLN A O 1
ATOM 802 N N . LEU A 1 101 ? 15.457 -1.595 3.273 1 94.65 101 LEU A N 1
ATOM 803 C CA . LEU A 1 101 ? 14.597 -2.757 3.071 1 94.65 101 LEU A CA 1
ATOM 804 C C . LEU A 1 101 ? 14.814 -3.359 1.687 1 94.65 101 LEU A C 1
ATOM 806 O O . LEU A 1 101 ? 14.293 -4.435 1.385 1 94.65 101 LEU A O 1
ATOM 810 N N . ASP A 1 102 ? 15.562 -2.68 0.839 1 94.6 102 ASP A N 1
ATOM 811 C CA . ASP A 1 102 ? 15.722 -3.08 -0.556 1 94.6 102 ASP A CA 1
ATOM 812 C C . ASP A 1 102 ? 16.702 -4.244 -0.684 1 94.6 102 ASP A C 1
ATOM 814 O O . ASP A 1 102 ? 17.711 -4.139 -1.385 1 94.6 102 ASP A O 1
ATOM 818 N N . VAL A 1 103 ? 16.509 -5.229 0.051 1 92.17 103 VAL A N 1
ATOM 819 C CA . VAL A 1 103 ? 17.268 -6.475 0.053 1 92.17 103 VAL A CA 1
ATOM 820 C C . VAL A 1 103 ? 16.327 -7.654 0.292 1 92.17 103 VAL A C 1
ATOM 822 O O . VAL A 1 103 ? 15.21 -7.474 0.782 1 92.17 103 VAL A O 1
ATOM 825 N N . ARG A 1 104 ? 16.65 -8.873 -0.154 1 87.88 104 ARG A N 1
ATOM 826 C CA . ARG A 1 104 ? 15.892 -10.088 0.122 1 87.88 104 ARG A CA 1
ATOM 827 C C . ARG A 1 104 ? 16.445 -10.812 1.345 1 87.88 104 ARG A C 1
ATOM 829 O O . ARG A 1 104 ? 17.072 -11.866 1.218 1 87.88 104 ARG A O 1
ATOM 836 N N . ASN A 1 105 ? 16.419 -10.203 2.556 1 81.77 105 ASN A N 1
ATOM 837 C CA . ASN A 1 105 ? 16.932 -10.742 3.811 1 81.77 105 ASN A CA 1
ATOM 838 C C . ASN A 1 105 ? 15.912 -10.606 4.938 1 81.77 105 ASN A C 1
ATOM 840 O O . ASN A 1 105 ? 14.874 -9.963 4.768 1 81.77 105 ASN A O 1
ATOM 844 N N . PRO A 1 106 ? 16.263 -11.329 6.024 1 76.04 106 PRO A N 1
ATOM 845 C CA . PRO A 1 106 ? 15.301 -11.329 7.129 1 76.04 106 PRO A CA 1
ATOM 846 C C . PRO A 1 106 ? 14.94 -9.921 7.596 1 76.04 106 PRO A C 1
ATOM 848 O O . PRO A 1 106 ? 13.813 -9.683 8.038 1 76.04 106 PRO A O 1
ATOM 851 N N . ILE A 1 107 ? 15.784 -9.012 7.61 1 71.71 107 ILE A N 1
ATOM 852 C CA . ILE A 1 107 ? 15.516 -7.648 8.051 1 71.71 107 ILE A CA 1
ATOM 853 C C . ILE A 1 107 ? 14.357 -7.064 7.246 1 71.71 107 ILE A C 1
ATOM 855 O O . ILE A 1 107 ? 13.496 -6.373 7.797 1 71.71 107 ILE A O 1
ATOM 859 N N . SER A 1 108 ? 14.346 -7.367 5.995 1 74.79 108 SER A N 1
ATOM 860 C CA . SER A 1 108 ? 13.374 -6.793 5.07 1 74.79 108 SER A CA 1
ATOM 861 C C . SER A 1 108 ? 11.977 -7.352 5.319 1 74.79 108 SER A C 1
ATOM 863 O O . SER A 1 108 ? 10.982 -6.766 4.888 1 74.79 108 SER A O 1
ATOM 865 N N . THR A 1 109 ? 11.985 -8.343 6.151 1 82.11 109 THR A N 1
ATOM 866 C CA . THR A 1 109 ? 10.691 -8.983 6.36 1 82.11 109 THR A CA 1
ATOM 867 C C . THR A 1 109 ? 10.165 -8.692 7.763 1 82.11 109 THR A C 1
ATOM 869 O O . THR A 1 109 ? 9.035 -9.057 8.095 1 82.11 109 THR A O 1
ATOM 872 N N . LYS A 1 110 ? 10.957 -7.968 8.545 1 81.1 110 LYS A N 1
ATOM 873 C CA . LYS A 1 110 ? 10.546 -7.663 9.912 1 81.1 110 LYS A CA 1
ATOM 874 C C . LYS A 1 110 ? 9.404 -6.65 9.93 1 81.1 110 LYS A C 1
ATOM 876 O O . LYS A 1 110 ? 9.423 -5.673 9.18 1 81.1 110 LYS A O 1
ATOM 881 N N . TYR A 1 111 ? 8.548 -6.912 10.802 1 86.6 111 TYR A N 1
ATOM 882 C CA . TYR A 1 111 ? 7.39 -6.047 10.998 1 86.6 111 TYR A CA 1
ATOM 883 C C . TYR A 1 111 ? 7.789 -4.75 11.692 1 86.6 111 TYR A C 1
ATOM 885 O O . TYR A 1 111 ? 8.442 -4.774 12.737 1 86.6 111 TYR A O 1
ATOM 893 N N . ASN A 1 112 ? 7.498 -3.65 11.031 1 85.77 112 ASN A N 1
ATOM 894 C CA . ASN A 1 112 ? 7.637 -2.346 11.67 1 85.77 112 ASN A CA 1
ATOM 895 C C . ASN A 1 112 ? 6.363 -1.945 12.409 1 85.77 112 ASN A C 1
ATOM 897 O O . ASN A 1 112 ? 5.338 -1.669 11.784 1 85.77 112 ASN A O 1
ATOM 901 N N . SER A 1 113 ? 6.35 -1.756 13.663 1 82.92 113 SER A N 1
ATOM 902 C CA . SER A 1 113 ? 5.154 -1.577 14.479 1 82.92 113 SER A CA 1
ATOM 903 C C . SER A 1 113 ? 4.609 -0.158 14.358 1 82.92 113 SER A C 1
ATOM 905 O O . SER A 1 113 ? 3.41 0.069 14.529 1 82.92 113 SER A O 1
ATOM 907 N N . ILE A 1 114 ? 5.434 0.758 14.062 1 83.19 114 ILE A N 1
ATOM 908 C CA . ILE A 1 114 ? 4.978 2.137 13.926 1 83.19 114 ILE A CA 1
ATOM 909 C C . ILE A 1 114 ? 4.194 2.295 12.625 1 83.19 114 ILE A C 1
ATOM 911 O O . ILE A 1 114 ? 3.137 2.929 12.603 1 83.19 114 ILE A O 1
ATOM 915 N N . LEU A 1 115 ? 4.765 1.727 11.576 1 89.82 115 LEU A N 1
ATOM 916 C CA . LEU A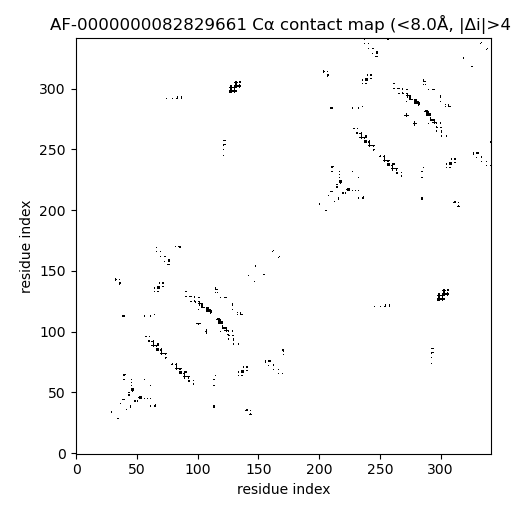 1 115 ? 4.146 1.815 10.258 1 89.82 115 LEU A CA 1
ATOM 917 C C . LEU A 1 115 ? 3.134 0.691 10.056 1 89.82 115 LEU A C 1
ATOM 919 O O . LEU A 1 115 ? 2.345 0.724 9.109 1 89.82 115 LEU A O 1
ATOM 923 N N . LYS A 1 116 ? 3.248 -0.355 10.967 1 87.72 116 LYS A N 1
ATOM 924 C CA . LYS A 1 116 ? 2.457 -1.573 10.814 1 87.72 116 LYS A CA 1
ATOM 925 C C . LYS A 1 116 ? 2.684 -2.207 9.445 1 87.72 116 LYS A C 1
ATOM 927 O O . LYS A 1 116 ? 1.727 -2.535 8.74 1 87.72 116 LYS A O 1
ATOM 932 N N . PHE A 1 117 ? 3.841 -2.282 9.099 1 91.9 117 PHE A N 1
ATOM 933 C CA . PHE A 1 117 ? 4.228 -2.661 7.745 1 91.9 117 PHE A CA 1
ATOM 934 C C . PHE A 1 117 ? 5.315 -3.729 7.772 1 91.9 117 PHE A C 1
ATOM 936 O O . PHE A 1 117 ? 6.233 -3.667 8.592 1 91.9 117 PHE A O 1
ATOM 943 N N . SER A 1 118 ? 5.151 -4.721 6.875 1 91.33 118 SER A N 1
ATOM 944 C CA . SER A 1 118 ? 6.221 -5.663 6.563 1 91.33 118 SER A CA 1
ATOM 945 C C . SER A 1 118 ? 6.331 -5.897 5.06 1 91.33 118 SER A C 1
ATOM 947 O O . SER A 1 118 ? 5.319 -6.068 4.378 1 91.33 118 SER A O 1
ATOM 949 N N . LYS A 1 119 ? 7.459 -5.861 4.605 1 93.66 119 LYS A N 1
ATOM 950 C CA . LYS A 1 119 ? 7.707 -6.106 3.187 1 93.66 119 LYS A CA 1
ATOM 951 C C . LYS A 1 119 ? 7.756 -7.602 2.888 1 93.66 119 LYS A C 1
ATOM 953 O O . LYS A 1 119 ? 8.44 -8.357 3.583 1 93.66 119 LYS A O 1
ATOM 958 N N . PRO A 1 120 ? 7.051 -8.111 1.916 1 94.62 120 PRO A N 1
ATOM 959 C CA . PRO A 1 120 ? 7.288 -9.494 1.497 1 94.62 120 PRO A CA 1
ATOM 960 C C . PRO A 1 120 ? 8.726 -9.734 1.041 1 94.62 120 PRO A C 1
ATOM 962 O O . PRO A 1 120 ? 9.33 -8.865 0.408 1 94.62 120 PRO A O 1
ATOM 965 N N . PRO A 1 121 ? 9.276 -10.864 1.258 1 94.95 121 PRO A N 1
ATOM 966 C CA . PRO A 1 121 ? 10.697 -11.111 1.003 1 94.95 121 PRO A CA 1
ATOM 967 C C . PRO A 1 121 ? 11.046 -11.064 -0.483 1 94.95 121 PRO A C 1
ATOM 969 O O . PRO A 1 121 ? 12.206 -10.847 -0.842 1 94.95 121 PRO A O 1
ATOM 972 N N . TYR A 1 122 ? 10.097 -11.212 -1.349 1 95.34 122 TYR A N 1
ATOM 973 C CA . TYR A 1 122 ? 10.361 -11.303 -2.781 1 95.34 122 TYR A CA 1
ATOM 974 C C . TYR A 1 122 ? 10.296 -9.929 -3.436 1 95.34 122 TYR A C 1
ATOM 976 O O . TYR A 1 122 ? 10.506 -9.8 -4.645 1 95.34 122 TYR A O 1
ATOM 984 N N . VAL A 1 123 ? 10.056 -8.95 -2.689 1 96.99 123 VAL A N 1
ATOM 985 C CA . VAL A 1 123 ? 9.937 -7.602 -3.233 1 96.99 123 VAL A CA 1
ATOM 986 C C . VAL A 1 123 ? 11.279 -6.881 -3.128 1 96.99 123 VAL A C 1
ATOM 988 O O . VAL A 1 123 ? 11.922 -6.904 -2.076 1 96.99 123 VAL A O 1
ATOM 991 N N . VAL A 1 124 ? 11.711 -6.259 -4.24 1 96.27 124 VAL A N 1
ATOM 992 C CA . VAL A 1 124 ? 12.857 -5.356 -4.25 1 96.27 124 VAL A CA 1
ATOM 993 C C . VAL A 1 124 ? 12.517 -4.098 -5.046 1 96.27 124 VAL A C 1
ATOM 995 O O . VAL A 1 124 ? 11.494 -4.048 -5.733 1 96.27 124 VAL A O 1
ATOM 998 N N . GLY A 1 125 ? 13.475 -3.062 -5.007 1 96.49 125 GLY A N 1
ATOM 999 C CA . GLY A 1 125 ? 13.238 -1.745 -5.575 1 96.49 125 GLY A CA 1
ATOM 1000 C C . GLY A 1 125 ? 12.82 -0.716 -4.542 1 96.49 125 GLY A C 1
ATOM 1001 O O . GLY A 1 125 ? 11.662 -0.689 -4.119 1 96.49 125 GLY A O 1
ATOM 1002 N N . HIS A 1 126 ? 13.679 0.113 -4.178 1 96.55 126 HIS A N 1
ATOM 1003 C CA . HIS A 1 126 ? 13.467 0.978 -3.023 1 96.55 126 HIS A CA 1
ATOM 1004 C C . HIS A 1 126 ? 12.294 1.925 -3.252 1 96.55 126 HIS A C 1
ATOM 1006 O O . HIS A 1 126 ? 11.557 2.245 -2.316 1 96.55 126 HIS A O 1
ATOM 1012 N N . GLU A 1 127 ? 12.111 2.349 -4.533 1 98.1 127 GLU A N 1
ATOM 1013 C CA . GLU A 1 127 ? 10.977 3.23 -4.795 1 98.1 127 GLU A CA 1
ATOM 1014 C C . GLU A 1 127 ? 9.657 2.468 -4.719 1 98.1 127 GLU A C 1
ATOM 1016 O O . GLU A 1 127 ? 8.648 3.008 -4.262 1 98.1 127 GLU A O 1
ATOM 1021 N N . ILE A 1 128 ? 9.698 1.204 -5.195 1 98.38 128 ILE A N 1
ATOM 1022 C CA . ILE A 1 128 ? 8.526 0.346 -5.065 1 98.38 128 ILE A CA 1
ATOM 1023 C C . ILE A 1 128 ? 8.212 0.122 -3.587 1 98.38 128 ILE A C 1
ATOM 1025 O O . ILE A 1 128 ? 7.064 0.268 -3.161 1 98.38 128 ILE A O 1
ATOM 1029 N N . ILE A 1 129 ? 9.211 -0.194 -2.825 1 97.95 129 ILE A N 1
ATOM 1030 C CA . ILE A 1 129 ? 9.053 -0.433 -1.395 1 97.95 129 ILE A CA 1
ATOM 1031 C C . ILE A 1 129 ? 8.53 0.83 -0.715 1 97.95 129 ILE A C 1
ATOM 1033 O O . ILE A 1 129 ? 7.629 0.763 0.125 1 97.95 129 ILE A O 1
ATOM 1037 N N . LYS A 1 130 ? 9.074 1.943 -1.074 1 98.09 130 LYS A N 1
ATOM 1038 C CA . LYS A 1 130 ? 8.592 3.214 -0.541 1 98.09 130 LYS A CA 1
ATOM 1039 C C . LYS A 1 130 ? 7.113 3.417 -0.859 1 98.09 130 LYS A C 1
ATOM 1041 O O . LYS A 1 130 ? 6.344 3.858 -0.002 1 98.09 130 LYS A O 1
ATOM 1046 N N . GLY A 1 131 ? 6.707 3.165 -2.111 1 98.7 131 GLY A N 1
ATOM 1047 C CA . GLY A 1 131 ? 5.304 3.221 -2.488 1 98.7 131 GLY A CA 1
ATOM 1048 C C . GLY A 1 131 ? 4.424 2.311 -1.652 1 98.7 131 GLY A C 1
ATOM 1049 O O . GLY A 1 131 ? 3.314 2.689 -1.272 1 98.7 131 GLY A O 1
ATOM 1050 N N . MET A 1 132 ? 4.926 1.103 -1.384 1 98.5 132 MET A N 1
ATOM 1051 C CA . MET A 1 132 ? 4.184 0.157 -0.556 1 98.5 132 MET A CA 1
ATOM 1052 C C . MET A 1 132 ? 3.966 0.715 0.846 1 98.5 132 MET A C 1
ATOM 1054 O O . MET A 1 132 ? 2.864 0.624 1.391 1 98.5 132 MET A O 1
ATOM 1058 N N . ILE A 1 133 ? 4.998 1.268 1.434 1 97.67 133 ILE A N 1
ATOM 1059 C CA . ILE A 1 133 ? 4.919 1.858 2.766 1 97.67 133 ILE A CA 1
ATOM 1060 C C . ILE A 1 133 ? 3.893 2.989 2.769 1 97.67 133 ILE A C 1
ATOM 1062 O O . ILE A 1 133 ? 3.049 3.067 3.665 1 97.67 133 ILE A O 1
ATOM 1066 N N . ILE A 1 134 ? 3.964 3.848 1.796 1 98.55 134 ILE A N 1
ATOM 1067 C CA . ILE A 1 134 ? 3.074 4.999 1.68 1 98.55 134 ILE A CA 1
ATOM 1068 C C . ILE A 1 134 ? 1.627 4.524 1.574 1 98.55 134 ILE A C 1
ATOM 1070 O O . ILE A 1 134 ? 0.742 5.052 2.252 1 98.55 134 ILE A O 1
ATOM 1074 N N . GLU A 1 135 ? 1.382 3.542 0.718 1 98.15 135 GLU A N 1
ATOM 1075 C CA . GLU A 1 135 ? 0.032 3.004 0.579 1 98.15 135 GLU A CA 1
ATOM 1076 C C . GLU A 1 135 ? -0.471 2.428 1.899 1 98.15 135 GLU A C 1
ATOM 1078 O O . GLU A 1 135 ? -1.64 2.6 2.253 1 98.15 135 GLU A O 1
ATOM 1083 N N . ASN A 1 136 ? 0.334 1.71 2.599 1 96.36 136 ASN A N 1
ATOM 1084 C CA . ASN A 1 136 ? -0.031 1.187 3.911 1 96.36 136 ASN A CA 1
ATOM 1085 C C . ASN A 1 136 ? -0.435 2.305 4.868 1 96.36 136 ASN A C 1
ATOM 1087 O O . ASN A 1 136 ? -1.45 2.199 5.559 1 96.36 136 ASN A O 1
ATOM 1091 N N . ILE A 1 137 ? 0.356 3.312 4.913 1 96.38 137 ILE A N 1
ATOM 1092 C CA . ILE A 1 137 ? 0.08 4.457 5.774 1 96.38 137 ILE A CA 1
ATOM 1093 C C . ILE A 1 137 ? -1.259 5.081 5.39 1 96.38 137 ILE A C 1
ATOM 1095 O O . ILE A 1 137 ? -2.108 5.324 6.251 1 96.38 137 ILE A O 1
ATOM 1099 N N . ILE A 1 138 ? -1.453 5.328 4.103 1 96.02 138 ILE A N 1
ATOM 1100 C CA . ILE A 1 138 ? -2.668 5.973 3.617 1 96.02 138 ILE A CA 1
ATOM 1101 C C . ILE A 1 138 ? -3.879 5.099 3.935 1 96.02 138 ILE A C 1
ATOM 1103 O O . ILE A 1 138 ? -4.929 5.604 4.338 1 96.02 138 ILE A O 1
ATOM 1107 N N . SER A 1 139 ? -3.719 3.801 3.776 1 93.29 139 SER A N 1
ATOM 1108 C CA . SER A 1 139 ? -4.809 2.882 4.087 1 93.29 139 SER A CA 1
ATOM 1109 C C . SER A 1 139 ? -5.198 2.964 5.56 1 93.29 139 SER A C 1
ATOM 1111 O O . SER A 1 139 ? -6.382 2.916 5.898 1 93.29 139 SER A O 1
ATOM 1113 N N . LEU A 1 140 ? -4.263 3.033 6.438 1 91.27 140 LEU A N 1
ATOM 1114 C CA . LEU A 1 140 ? -4.508 3.158 7.871 1 91.27 140 LEU A CA 1
ATOM 1115 C C . LEU A 1 140 ? -5.228 4.464 8.188 1 91.27 140 LEU A C 1
ATOM 1117 O O . LEU A 1 140 ? -6.114 4.497 9.044 1 91.27 140 LEU A O 1
ATOM 1121 N N . ILE A 1 141 ? -4.861 5.516 7.501 1 92.21 141 ILE A N 1
ATOM 1122 C CA . ILE A 1 141 ? -5.483 6.822 7.686 1 92.21 141 ILE A CA 1
ATOM 1123 C C . ILE A 1 141 ? -6.938 6.77 7.225 1 92.21 141 ILE A C 1
ATOM 1125 O O . ILE A 1 141 ? -7.831 7.271 7.911 1 92.21 141 ILE A O 1
ATOM 1129 N N . ASP A 1 142 ? -7.167 6.201 6.042 1 89.1 142 ASP A N 1
ATOM 1130 C CA . ASP A 1 142 ? -8.507 6.124 5.468 1 89.1 142 ASP A CA 1
ATOM 1131 C C . ASP A 1 142 ? -9.441 5.313 6.363 1 89.1 142 ASP A C 1
ATOM 1133 O O . ASP A 1 142 ? -10.629 5.625 6.473 1 89.1 142 ASP A O 1
ATOM 1137 N N . GLU A 1 143 ? -8.949 4.275 6.886 1 84 143 GLU A N 1
ATOM 1138 C CA . GLU A 1 143 ? -9.747 3.489 7.823 1 84 143 GLU A CA 1
ATOM 1139 C C . GLU A 1 143 ? -10.214 4.342 9 1 84 143 GLU A C 1
ATOM 1141 O O . GLU A 1 143 ? -11.31 4.136 9.525 1 84 143 GLU A O 1
ATOM 1146 N N . GLN A 1 144 ? -9.447 5.281 9.316 1 81.22 144 GLN A N 1
ATOM 1147 C CA . GLN A 1 144 ? -9.745 6.15 10.45 1 81.22 144 GLN A CA 1
ATOM 1148 C C . GLN A 1 144 ? -10.695 7.275 10.046 1 81.22 144 GLN A C 1
ATOM 1150 O O . GLN A 1 144 ? -11.594 7.638 10.807 1 81.22 144 GLN A O 1
ATOM 1155 N N . LEU A 1 145 ? -10.494 7.858 8.859 1 79.97 145 LEU A N 1
ATOM 1156 C CA . LEU A 1 145 ? -11.186 9.085 8.481 1 79.97 145 LEU A CA 1
ATOM 1157 C C . LEU A 1 145 ? -12.482 8.772 7.74 1 79.97 145 LEU A C 1
ATOM 1159 O O . LEU A 1 145 ? -13.419 9.573 7.755 1 79.97 145 LEU A O 1
ATOM 1163 N N . TYR A 1 146 ? -12.61 7.949 6.762 1 64.67 146 TYR A N 1
ATOM 1164 C CA . TYR A 1 146 ? -13.782 7.709 5.928 1 64.67 146 TYR A CA 1
ATOM 1165 C C . TYR A 1 146 ? -14.882 7.011 6.72 1 64.67 146 TYR A C 1
ATOM 1167 O O . TYR A 1 146 ? -16.056 7.069 6.348 1 64.67 146 TYR A O 1
ATOM 1175 N N . THR A 1 147 ? -14.597 6.466 7.816 1 55.5 147 THR A N 1
ATOM 1176 C CA . THR A 1 147 ? -15.724 5.909 8.556 1 55.5 147 THR A CA 1
ATOM 1177 C C . THR A 1 147 ? -16.639 7.02 9.064 1 55.5 147 THR A C 1
ATOM 1179 O O . THR A 1 147 ? -17.615 6.753 9.769 1 55.5 147 THR A O 1
ATOM 1182 N N . LEU A 1 148 ? -16.464 8.194 8.478 1 52.81 148 LEU A N 1
ATOM 1183 C CA . LEU A 1 148 ? -17.19 9.2 9.247 1 52.81 148 LEU A CA 1
ATOM 1184 C C . LEU A 1 148 ? -18.521 9.536 8.582 1 52.81 148 LEU A C 1
ATOM 1186 O O . LEU A 1 148 ? -19.211 10.468 9.001 1 52.81 148 LEU A O 1
ATOM 1190 N N . GLY A 1 149 ? -19.092 8.828 7.757 1 52.1 149 GLY A N 1
ATOM 1191 C CA . GLY A 1 149 ? -20.46 8.956 7.28 1 52.1 149 GLY A CA 1
ATOM 1192 C C . GLY A 1 149 ? -21.062 10.321 7.555 1 52.1 149 GLY A C 1
ATOM 1193 O O . GLY A 1 149 ? -20.578 11.333 7.044 1 52.1 149 GLY A O 1
ATOM 1194 N N . SER A 1 150 ? -22.031 10.408 8.409 1 60.3 150 SER A N 1
ATOM 1195 C CA . SER A 1 150 ? -22.917 11.504 8.786 1 60.3 150 SER A CA 1
ATOM 1196 C C . SER A 1 150 ? -22.161 12.59 9.545 1 60.3 150 SER A C 1
ATOM 1198 O O . SER A 1 150 ? -22.637 13.721 9.658 1 60.3 150 SER A O 1
ATOM 1200 N N . GLN A 1 151 ? -21.055 12.361 9.928 1 69.81 151 GLN A N 1
ATOM 1201 C CA . GLN A 1 151 ? -20.355 13.328 10.767 1 69.81 151 GLN A CA 1
ATOM 1202 C C . GLN A 1 151 ? -19.21 13.99 10.006 1 69.81 151 GLN A C 1
ATOM 1204 O O . GLN A 1 151 ? -18.215 14.403 10.606 1 69.81 151 GLN A O 1
ATOM 1209 N N . LYS A 1 152 ? -19.484 14.108 8.708 1 75.63 152 LYS A N 1
ATOM 1210 C CA . LYS A 1 152 ? -18.421 14.604 7.839 1 75.63 152 LYS A CA 1
ATOM 1211 C C . LYS A 1 152 ? -18.018 16.026 8.22 1 75.63 152 LYS A C 1
ATOM 1213 O O . LYS A 1 152 ? -16.828 16.34 8.294 1 75.63 152 LYS A O 1
ATOM 1218 N N . GLU A 1 153 ? -19.027 16.848 8.554 1 78.73 153 GLU A N 1
ATOM 1219 C CA . GLU A 1 153 ? -18.731 18.244 8.862 1 78.73 153 GLU A CA 1
ATOM 1220 C C . GLU A 1 153 ? -18.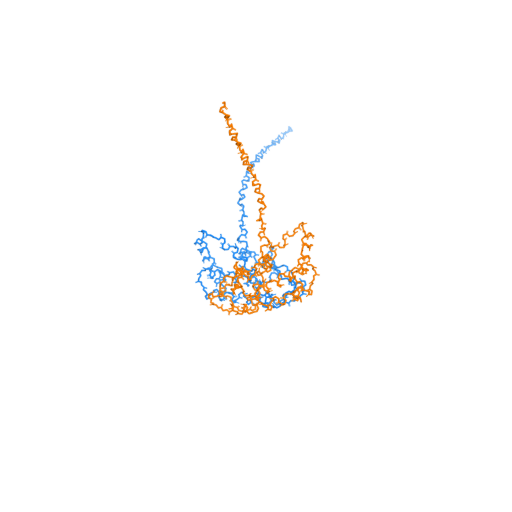007 18.372 10.2 1 78.73 153 GLU A C 1
ATOM 1222 O O . GLU A 1 153 ? -17.078 19.17 10.335 1 78.73 153 GLU A O 1
ATOM 1227 N N . ILE A 1 154 ? -18.448 17.709 11.119 1 81.73 154 ILE A N 1
ATOM 1228 C CA . ILE A 1 154 ? -17.806 17.742 12.428 1 81.73 154 ILE A CA 1
ATOM 1229 C C . ILE A 1 154 ? -16.375 17.222 12.314 1 81.73 154 ILE A C 1
ATOM 1231 O O . ILE A 1 154 ? -15.447 17.813 12.871 1 81.73 154 ILE A O 1
ATOM 1235 N N . LYS A 1 155 ? -16.181 16.302 11.581 1 83.01 155 LYS A N 1
ATOM 1236 C CA . LYS A 1 155 ? -14.855 15.711 11.422 1 83.01 155 LYS A CA 1
ATOM 1237 C C . LYS A 1 155 ? -13.92 16.653 10.668 1 83.01 155 LYS A C 1
ATOM 1239 O O . LYS A 1 155 ? -12.736 16.753 10.995 1 83.01 155 LYS A O 1
ATOM 1244 N N . LYS A 1 156 ? -14.483 17.295 9.727 1 87.48 156 LYS A N 1
ATOM 1245 C CA . LYS A 1 156 ? -13.669 18.258 8.991 1 87.48 156 LYS A CA 1
ATOM 1246 C C . LYS A 1 156 ? -13.215 19.4 9.896 1 87.48 156 LYS A C 1
ATOM 1248 O O . LYS A 1 156 ? -12.091 19.89 9.769 1 87.48 156 LYS A O 1
ATOM 1253 N N . SER A 1 157 ? -14.079 19.785 10.795 1 89.67 157 SER A N 1
ATOM 1254 C CA . SER A 1 157 ? -13.715 20.829 11.748 1 89.67 157 SER A CA 1
ATOM 1255 C C . SER A 1 157 ? -12.611 20.358 12.689 1 89.67 157 SER A C 1
ATOM 1257 O O . SER A 1 157 ? -11.69 21.115 13.003 1 89.67 157 SER A O 1
ATOM 1259 N N . GLU A 1 158 ? -12.729 19.168 13.108 1 90.24 158 GLU A N 1
ATOM 1260 C CA . GLU A 1 158 ? -11.694 18.586 13.957 1 90.24 158 GLU A CA 1
ATOM 1261 C C . GLU A 1 158 ? -10.362 18.493 13.218 1 90.24 158 GLU A C 1
ATOM 1263 O O . GLU A 1 158 ? -9.307 18.768 13.793 1 90.24 158 GLU A O 1
ATOM 1268 N N . LEU A 1 159 ? -10.45 18.146 11.957 1 93.17 159 LEU A N 1
ATOM 1269 C CA . LEU A 1 159 ? -9.243 18.011 11.148 1 93.17 159 LEU A CA 1
ATOM 1270 C C . LEU A 1 159 ? -8.602 19.372 10.898 1 93.17 159 LEU A C 1
ATOM 1272 O O . LEU A 1 159 ? -7.376 19.479 10.813 1 93.17 159 LEU A O 1
ATOM 1276 N N . LYS A 1 160 ? -9.401 20.367 10.807 1 95.2 160 LYS A N 1
ATOM 1277 C CA . LYS A 1 160 ? -8.873 21.719 10.647 1 95.2 160 LYS A CA 1
ATOM 1278 C C . LYS A 1 160 ? -8.037 22.13 11.856 1 95.2 160 LYS A C 1
ATOM 1280 O O . LYS A 1 160 ? -6.961 22.711 11.704 1 95.2 160 LYS A O 1
ATOM 1285 N N . ILE A 1 161 ? -8.567 21.875 12.995 1 96 161 ILE A N 1
ATOM 1286 C CA . ILE A 1 161 ? -7.846 22.186 14.224 1 96 161 ILE A CA 1
ATOM 1287 C C . ILE A 1 161 ? -6.557 21.369 14.287 1 96 161 ILE A C 1
ATOM 1289 O O . ILE A 1 161 ? -5.481 21.914 14.545 1 96 161 ILE A O 1
ATOM 1293 N N . PHE A 1 162 ? -6.685 20.128 14.028 1 95.1 162 PHE A N 1
ATOM 1294 C CA . PHE A 1 162 ? -5.521 19.25 14.032 1 95.1 162 PHE A CA 1
ATOM 1295 C C . PHE A 1 162 ? -4.467 19.744 13.048 1 95.1 162 PHE A C 1
ATOM 1297 O O . PHE A 1 162 ? -3.273 19.738 13.355 1 95.1 162 PHE A O 1
ATOM 1304 N N . TYR A 1 163 ? -4.891 20.079 11.862 1 96.66 163 TYR A N 1
ATOM 1305 C CA . TYR A 1 163 ? -3.98 20.575 10.836 1 96.66 163 TYR A CA 1
ATOM 1306 C C . TYR A 1 163 ? -3.214 21.796 11.33 1 96.66 163 TYR A C 1
ATOM 1308 O O . TYR A 1 163 ? -1.996 21.884 11.16 1 96.66 163 TYR A O 1
ATOM 1316 N N . SER A 1 164 ? -3.865 22.733 11.884 1 96.75 164 SER A N 1
ATOM 1317 C CA . SER A 1 164 ? -3.267 23.964 12.39 1 96.75 164 SER A CA 1
ATOM 1318 C C . SER A 1 164 ? -2.296 23.679 13.531 1 96.75 164 SER A C 1
ATOM 1320 O O . SER A 1 164 ? -1.223 24.28 13.606 1 96.75 164 SER A O 1
ATOM 1322 N N . ASP A 1 165 ? -2.6 22.739 14.329 1 94.49 165 ASP A N 1
ATOM 1323 C CA . ASP A 1 165 ? -1.834 22.487 15.546 1 94.49 165 ASP A CA 1
ATOM 1324 C C . ASP A 1 165 ? -0.627 21.596 15.261 1 94.49 165 ASP A C 1
ATOM 1326 O O . ASP A 1 165 ? 0.433 21.767 15.865 1 94.49 165 ASP A O 1
ATOM 1330 N N . GLU A 1 166 ? -0.8 20.624 14.342 1 94.86 166 GLU A N 1
ATOM 1331 C CA . GLU A 1 166 ? 0.195 19.561 14.251 1 94.86 166 GLU A CA 1
ATOM 1332 C C . GLU A 1 166 ? 0.882 19.563 12.888 1 94.86 166 GLU A C 1
ATOM 1334 O O . GLU A 1 166 ? 2.07 19.251 12.785 1 94.86 166 GLU A O 1
ATOM 1339 N N . CYS A 1 167 ? 0.181 19.901 11.835 1 96.85 167 CYS A N 1
ATOM 1340 C CA . CYS A 1 167 ? 0.686 19.628 10.494 1 96.85 167 CYS A CA 1
ATOM 1341 C C . CYS A 1 167 ? 1.481 20.813 9.959 1 96.85 167 CYS A C 1
ATOM 1343 O O . CYS A 1 167 ? 2.403 20.638 9.162 1 96.85 167 CYS A O 1
ATOM 1345 N N . THR A 1 168 ? 1.238 22.019 10.366 1 95.74 168 THR A N 1
ATOM 1346 C CA . THR A 1 168 ? 1.852 23.225 9.823 1 95.74 168 THR A CA 1
ATOM 1347 C C . THR A 1 168 ? 3.351 23.245 10.111 1 95.74 168 THR A C 1
ATOM 1349 O O . THR A 1 168 ? 4.124 23.846 9.362 1 95.74 168 THR A O 1
ATOM 1352 N N . GLN A 1 169 ? 3.818 22.562 11.086 1 92.7 169 GLN A N 1
ATOM 1353 C CA . GLN A 1 169 ? 5.228 22.549 11.459 1 92.7 169 GLN A CA 1
ATOM 1354 C C . GLN A 1 169 ? 6.061 21.783 10.435 1 92.7 169 GLN A C 1
ATOM 1356 O O . GLN A 1 169 ? 7.285 21.921 10.395 1 92.7 169 GLN A O 1
ATOM 1361 N N . TYR A 1 170 ? 5.394 21.044 9.618 1 92.32 170 TYR A N 1
ATOM 1362 C CA . TYR A 1 170 ? 6.118 20.238 8.642 1 92.32 170 TYR A CA 1
ATOM 1363 C C . TYR A 1 170 ? 6.171 20.936 7.288 1 92.32 170 TYR A C 1
ATOM 1365 O O . TYR A 1 170 ? 6.693 20.383 6.318 1 92.32 170 TYR A O 1
ATOM 1373 N N . LEU A 1 171 ? 5.618 22.06 7.147 1 93.11 171 LEU A N 1
ATOM 1374 C CA . LEU A 1 171 ? 5.6 22.806 5.894 1 93.11 171 LEU A CA 1
ATOM 1375 C C . LEU A 1 171 ? 6.85 23.668 5.756 1 93.11 171 LEU A C 1
ATOM 1377 O O . LEU A 1 171 ? 7.357 24.197 6.748 1 93.11 171 LEU A O 1
ATOM 1381 N N . MET B 1 1 ? -85.217 -48.313 -23.946 1 27.36 1 MET B N 1
ATOM 1382 C CA . MET B 1 1 ? -84.513 -48.191 -22.672 1 27.36 1 MET B CA 1
ATOM 1383 C C . MET B 1 1 ? -83.214 -47.41 -22.841 1 27.36 1 MET B C 1
ATOM 1385 O O . MET B 1 1 ? -82.303 -47.857 -23.541 1 27.36 1 MET B O 1
ATOM 1389 N N . LYS B 1 2 ? -83.327 -46.018 -22.869 1 33.94 2 LYS B N 1
ATOM 1390 C CA . LYS B 1 2 ? -82.386 -44.933 -23.133 1 33.94 2 LYS B CA 1
ATOM 1391 C C . LYS B 1 2 ? -81.189 -45.002 -22.19 1 33.94 2 LYS B C 1
ATOM 1393 O O . LYS B 1 2 ? -81.349 -44.94 -20.969 1 33.94 2 LYS B O 1
ATOM 1398 N N . LYS B 1 3 ? -80.079 -45.724 -22.562 1 31.72 3 LYS B N 1
ATOM 1399 C CA . LYS B 1 3 ? -78.864 -46.027 -21.81 1 31.72 3 LYS B CA 1
ATOM 1400 C C . LYS B 1 3 ? -78.171 -44.749 -21.347 1 31.72 3 LYS B C 1
ATOM 1402 O O . LYS B 1 3 ? -77.857 -43.878 -22.161 1 31.72 3 LYS B O 1
ATOM 1407 N N . ILE B 1 4 ? -78.434 -44.213 -20.171 1 34.9 4 ILE B N 1
ATOM 1408 C CA . ILE B 1 4 ? -77.917 -43.054 -19.45 1 34.9 4 ILE B CA 1
ATOM 1409 C C . ILE B 1 4 ? -76.403 -43.176 -19.295 1 34.9 4 ILE B C 1
ATOM 1411 O O . ILE B 1 4 ? -75.911 -44.11 -18.657 1 34.9 4 ILE B O 1
ATOM 1415 N N . TYR B 1 5 ? -75.572 -42.833 -20.271 1 29.57 5 TYR B N 1
ATOM 1416 C CA . TYR B 1 5 ? -74.114 -42.804 -20.25 1 29.57 5 TYR B CA 1
ATOM 1417 C C . TYR B 1 5 ? -73.602 -41.927 -19.113 1 29.57 5 TYR B C 1
ATOM 1419 O O . TYR B 1 5 ? -73.929 -40.74 -19.042 1 29.57 5 TYR B O 1
ATOM 1427 N N . ILE B 1 6 ? -73.477 -42.429 -17.877 1 32.05 6 ILE B N 1
ATOM 1428 C CA . ILE B 1 6 ? -72.941 -41.793 -16.679 1 32.05 6 ILE B CA 1
ATOM 1429 C C . ILE B 1 6 ? -71.523 -41.295 -16.949 1 32.05 6 ILE B C 1
ATOM 1431 O O . ILE B 1 6 ? -70.631 -42.084 -17.27 1 32.05 6 ILE B O 1
ATOM 1435 N N . PHE B 1 7 ? -71.342 -40.115 -17.522 1 32.49 7 PHE B N 1
ATOM 1436 C CA . PHE B 1 7 ? -70.098 -39.372 -17.688 1 32.49 7 PHE B CA 1
ATOM 1437 C C . PHE B 1 7 ? -69.371 -39.229 -16.355 1 32.49 7 PHE B C 1
ATOM 1439 O O . PHE B 1 7 ? -69.869 -38.572 -15.438 1 32.49 7 PHE B O 1
ATOM 1446 N N . ILE B 1 8 ? -68.646 -40.225 -15.873 1 30.89 8 ILE B N 1
ATOM 1447 C CA . ILE B 1 8 ? -67.797 -40.237 -14.686 1 30.89 8 ILE B CA 1
ATOM 1448 C C . ILE B 1 8 ? -66.751 -39.13 -14.789 1 30.89 8 ILE B C 1
ATOM 1450 O O . ILE B 1 8 ? -65.921 -39.134 -15.701 1 30.89 8 ILE B O 1
ATOM 1454 N N . PHE B 1 9 ? -67.07 -37.882 -14.463 1 30.09 9 PHE B N 1
ATOM 1455 C CA . PHE B 1 9 ? -66.194 -36.735 -14.259 1 30.09 9 PHE B CA 1
ATOM 1456 C C . PHE B 1 9 ? -65.061 -37.083 -13.3 1 30.09 9 PHE B C 1
ATOM 1458 O O . PHE B 1 9 ? -65.296 -37.32 -12.113 1 30.09 9 PHE B O 1
ATOM 1465 N N . TYR B 1 10 ? -64.039 -37.821 -13.753 1 27.72 10 TYR B N 1
ATOM 1466 C CA . TYR B 1 10 ? -62.818 -38.069 -12.994 1 27.72 10 TYR B CA 1
ATOM 1467 C C . TYR B 1 10 ? -62.179 -36.76 -12.546 1 27.72 10 TYR B C 1
ATOM 1469 O O . TYR B 1 10 ? -61.791 -35.935 -13.376 1 27.72 10 TYR B O 1
ATOM 1477 N N . ILE B 1 11 ? -62.626 -36.193 -11.425 1 27.88 11 ILE B N 1
ATOM 1478 C CA . ILE B 1 11 ? -62.023 -35.089 -10.687 1 27.88 11 ILE B CA 1
ATOM 1479 C C . ILE B 1 11 ? -60.541 -35.372 -10.455 1 27.88 11 ILE B C 1
ATOM 1481 O O . ILE B 1 11 ? -60.186 -36.325 -9.757 1 27.88 11 ILE B O 1
ATOM 1485 N N . PHE B 1 12 ? -59.718 -35.244 -11.494 1 28.55 12 PHE B N 1
ATOM 1486 C CA . PHE B 1 12 ? -58.271 -35.24 -11.315 1 28.55 12 PHE B CA 1
ATOM 1487 C C . PHE B 1 12 ? -57.867 -34.291 -10.193 1 28.55 12 PHE B C 1
ATOM 1489 O O . PHE B 1 12 ? -58.129 -33.089 -10.264 1 28.55 12 PHE B O 1
ATOM 1496 N N . SER B 1 13 ? -57.996 -34.794 -8.942 1 24.56 13 SER B N 1
ATOM 1497 C CA . SER B 1 13 ? -57.388 -34.164 -7.774 1 24.56 13 SER B CA 1
ATOM 1498 C C . SER B 1 13 ? -55.948 -33.748 -8.057 1 24.56 13 SER B C 1
ATOM 1500 O O . SER B 1 13 ? -55.078 -34.599 -8.251 1 24.56 13 SER B O 1
ATOM 1502 N N . LEU B 1 14 ? -55.718 -32.654 -8.871 1 26.45 14 LEU B N 1
ATOM 1503 C CA . LEU B 1 14 ? -54.436 -31.962 -8.946 1 26.45 14 LEU B CA 1
ATOM 1504 C C . LEU B 1 14 ? -53.863 -31.727 -7.552 1 26.45 14 LEU B C 1
ATOM 1506 O O . LEU B 1 14 ? -54.409 -30.938 -6.777 1 26.45 14 LEU B O 1
ATOM 1510 N N . SER B 1 15 ? -53.528 -32.851 -6.83 1 27 15 SER B N 1
ATOM 1511 C CA . SER B 1 15 ? -52.718 -32.661 -5.631 1 27 15 SER B CA 1
ATOM 1512 C C . SER B 1 15 ? -51.542 -31.729 -5.9 1 27 15 SER B C 1
ATOM 1514 O O . SER B 1 15 ? -50.701 -32.013 -6.755 1 27 15 SER B O 1
ATOM 1516 N N . THR B 1 16 ? -51.754 -30.395 -5.878 1 26.59 16 THR B N 1
ATOM 1517 C CA . THR B 1 16 ? -50.672 -29.418 -5.825 1 26.59 16 THR B CA 1
ATOM 1518 C C . THR B 1 16 ? -49.653 -29.798 -4.755 1 26.59 16 THR B C 1
ATOM 1520 O O . THR B 1 16 ? -49.947 -29.736 -3.559 1 26.59 16 THR B O 1
ATOM 1523 N N . HIS B 1 17 ? -48.945 -30.966 -4.885 1 26.27 17 HIS B N 1
ATOM 1524 C CA . HIS B 1 17 ? -47.773 -31.052 -4.02 1 26.27 17 HIS B CA 1
ATOM 1525 C C . HIS B 1 17 ? -46.999 -29.738 -4.008 1 26.27 17 HIS B C 1
ATOM 1527 O O . HIS B 1 17 ? -46.553 -29.266 -5.056 1 26.27 17 HIS B O 1
ATOM 1533 N N . ALA B 1 18 ? -47.423 -28.816 -3.193 1 26.64 18 ALA B N 1
ATOM 1534 C CA . ALA B 1 18 ? -46.518 -27.727 -2.833 1 26.64 18 ALA B CA 1
ATOM 1535 C C . ALA B 1 18 ? -45.093 -28.239 -2.642 1 26.64 18 ALA B C 1
ATOM 1537 O O . ALA B 1 18 ? -44.838 -29.072 -1.769 1 26.64 18 ALA B O 1
ATOM 1538 N N . GLU B 1 19 ? -44.401 -28.547 -3.782 1 28.06 19 GLU B N 1
ATOM 1539 C CA . GLU B 1 19 ? -42.967 -28.741 -3.588 1 28.06 19 GLU B CA 1
ATOM 1540 C C . GLU B 1 19 ? -42.398 -27.714 -2.613 1 28.06 19 GLU B C 1
ATOM 1542 O O . GLU B 1 19 ? -42.612 -26.511 -2.776 1 28.06 19 GLU B O 1
ATOM 1547 N N . GLU B 1 20 ? -42.349 -28.072 -1.354 1 29.49 20 GLU B N 1
ATOM 1548 C CA . GLU B 1 20 ? -41.506 -27.309 -0.439 1 29.49 20 GLU B CA 1
ATOM 1549 C C . GLU B 1 20 ? -40.228 -26.84 -1.127 1 29.49 20 GLU B C 1
ATOM 1551 O O . GLU B 1 20 ? -39.439 -27.657 -1.607 1 29.49 20 GLU B O 1
ATOM 1556 N N . ILE B 1 21 ? -40.371 -25.762 -1.895 1 28.68 21 ILE B N 1
ATOM 1557 C CA . ILE B 1 21 ? -39.131 -25.072 -2.232 1 28.68 21 ILE B CA 1
ATOM 1558 C C . ILE B 1 21 ? -38.194 -25.077 -1.026 1 28.68 21 ILE B C 1
ATOM 1560 O O . ILE B 1 21 ? -38.481 -24.445 -0.006 1 28.68 21 ILE B O 1
ATOM 1564 N N . SER B 1 22 ? -37.821 -26.279 -0.549 1 28.15 22 SER B N 1
ATOM 1565 C CA . SER B 1 22 ? -36.636 -26.221 0.3 1 28.15 22 SER B CA 1
ATOM 1566 C C . SER B 1 22 ? -35.641 -25.183 -0.208 1 28.15 22 SER B C 1
ATOM 1568 O O . SER B 1 22 ? -35.127 -25.302 -1.323 1 28.15 22 SER B O 1
ATOM 1570 N N . SER B 1 23 ? -35.961 -23.91 0.086 1 28.82 23 SER B N 1
ATOM 1571 C CA . SER B 1 23 ? -35.004 -22.81 0.035 1 28.82 23 SER B CA 1
ATOM 1572 C C . SER B 1 23 ? -33.621 -23.258 0.497 1 28.82 23 SER B C 1
ATOM 1574 O O . SER B 1 23 ? -33.367 -23.366 1.698 1 28.82 23 SER B O 1
ATOM 1576 N N . ASN B 1 24 ? -33.145 -24.405 0.089 1 30.09 24 ASN B N 1
ATOM 1577 C CA . ASN B 1 24 ? -31.696 -24.519 0.217 1 30.09 24 ASN B CA 1
ATOM 1578 C C . ASN B 1 24 ? -30.996 -23.217 -0.162 1 30.09 24 ASN B C 1
ATOM 1580 O O . ASN B 1 24 ? -30.789 -22.94 -1.344 1 30.09 24 ASN B O 1
ATOM 1584 N N . SER B 1 25 ? -31.401 -22.125 0.404 1 29.54 25 SER B N 1
ATOM 1585 C CA . SER B 1 25 ? -30.519 -20.968 0.526 1 29.54 25 SER B CA 1
ATOM 1586 C C . SER B 1 25 ? -29.079 -21.396 0.791 1 29.54 25 SER B C 1
ATOM 1588 O O . SER B 1 25 ? -28.718 -21.708 1.927 1 29.54 25 SER B O 1
ATOM 1590 N N . SER B 1 26 ? -28.548 -22.436 0.246 1 27.43 26 SER B N 1
ATOM 1591 C CA . SER B 1 26 ? -27.092 -22.335 0.232 1 27.43 26 SER B CA 1
ATOM 1592 C C . SER B 1 26 ? -26.64 -20.889 0.061 1 27.43 26 SER B C 1
ATOM 1594 O O . SER B 1 26 ? -26.758 -20.321 -1.026 1 27.43 26 SER B O 1
ATOM 1596 N N . ALA B 1 27 ? -26.972 -20.042 0.974 1 29.17 27 ALA B N 1
ATOM 1597 C CA . ALA B 1 27 ? -26.369 -18.734 1.214 1 29.17 27 ALA B CA 1
ATOM 1598 C C . ALA B 1 27 ? -24.975 -18.65 0.599 1 29.17 27 ALA B C 1
ATOM 1600 O O . ALA B 1 27 ? -24.112 -19.483 0.887 1 29.17 27 ALA B O 1
ATOM 1601 N N . TYR B 1 28 ? -24.836 -18.498 -0.621 1 30.66 28 TYR B N 1
ATOM 1602 C CA . TYR B 1 28 ? -23.686 -17.861 -1.251 1 30.66 28 TYR B CA 1
ATOM 1603 C C . TYR B 1 28 ? -22.938 -16.981 -0.255 1 30.66 28 TYR B C 1
ATOM 1605 O O . TYR B 1 28 ? -23.252 -15.798 -0.104 1 30.66 28 TYR B O 1
ATOM 1613 N N . SER B 1 29 ? -22.878 -17.324 0.887 1 31.18 29 SER B N 1
ATOM 1614 C CA . SER B 1 29 ? -21.859 -16.639 1.675 1 31.18 29 SER B CA 1
ATOM 1615 C C . SER B 1 29 ? -20.546 -16.532 0.908 1 31.18 29 SER B C 1
ATOM 1617 O O . SER B 1 29 ? -19.714 -17.441 0.96 1 31.18 29 SER B O 1
ATOM 1619 N N . ILE B 1 30 ? -20.637 -16.296 -0.393 1 37.24 30 ILE B N 1
ATOM 1620 C CA . ILE B 1 30 ? -19.343 -15.8 -0.847 1 37.24 30 ILE B CA 1
ATOM 1621 C C . ILE B 1 30 ? -18.622 -15.107 0.307 1 37.24 30 ILE B C 1
ATOM 1623 O O . ILE B 1 30 ? -19.081 -14.076 0.804 1 37.24 30 ILE B O 1
ATOM 1627 N N . ASN B 1 31 ? -18.177 -15.73 1.204 1 40.23 31 ASN B N 1
ATOM 1628 C CA . ASN B 1 31 ? -17.305 -15.137 2.212 1 40.23 31 ASN B CA 1
ATOM 1629 C C . ASN B 1 31 ? -16.481 -13.989 1.635 1 40.23 31 ASN B C 1
ATOM 1631 O O . ASN B 1 31 ? -15.778 -14.163 0.639 1 40.23 31 ASN B O 1
ATOM 1635 N N . VAL B 1 32 ? -16.836 -12.753 1.792 1 44.36 32 VAL B N 1
ATOM 1636 C CA . VAL B 1 32 ? -16.157 -11.518 1.416 1 44.36 32 VAL B CA 1
ATOM 1637 C C . VAL B 1 32 ? -14.664 -11.783 1.236 1 44.36 32 VAL B C 1
ATOM 1639 O O . VAL B 1 32 ? -14 -11.118 0.438 1 44.36 32 VAL B O 1
ATOM 1642 N N . ARG B 1 33 ? -14.22 -12.92 1.911 1 47.57 33 ARG B N 1
ATOM 1643 C CA . ARG B 1 33 ? -12.807 -13.282 1.956 1 47.57 33 ARG B CA 1
ATOM 1644 C C . ARG B 1 33 ? -12.309 -13.717 0.582 1 47.57 33 ARG B C 1
ATOM 1646 O O . ARG B 1 33 ? -11.202 -13.357 0.176 1 47.57 33 ARG B O 1
ATOM 1653 N N . ASP B 1 34 ? -13.198 -14.536 -0.22 1 59.47 34 ASP B N 1
ATOM 1654 C CA . ASP B 1 34 ? -12.774 -15.105 -1.496 1 59.47 34 ASP B CA 1
ATOM 1655 C C . ASP B 1 34 ? -13.103 -14.163 -2.652 1 59.47 34 ASP B C 1
ATOM 1657 O O . ASP B 1 34 ? -12.912 -14.514 -3.819 1 59.47 34 ASP B O 1
ATOM 1661 N N . ALA B 1 35 ? -13.355 -12.982 -2.169 1 74.93 35 ALA B N 1
ATOM 1662 C CA . ALA B 1 35 ? -13.942 -12.061 -3.138 1 74.93 35 ALA B CA 1
ATOM 1663 C C . ALA B 1 35 ? -12.885 -11.532 -4.104 1 74.93 35 ALA B C 1
ATOM 1665 O O . ALA B 1 35 ? -13.086 -11.544 -5.32 1 74.93 35 ALA B O 1
ATOM 1666 N N . PHE B 1 36 ? -11.632 -11.334 -3.659 1 87.29 36 PHE B N 1
ATOM 1667 C CA . PHE B 1 36 ? -10.649 -10.741 -4.557 1 87.29 36 PHE B CA 1
ATOM 1668 C C . PHE B 1 36 ? -10.09 -11.787 -5.515 1 87.29 36 PHE B C 1
ATOM 1670 O O . PHE B 1 36 ? -9.901 -11.512 -6.701 1 87.29 36 PHE B O 1
ATOM 1677 N N . LYS B 1 37 ? -9.872 -12.976 -5.019 1 89.45 37 LYS B N 1
ATOM 1678 C CA . LYS B 1 37 ? -9.425 -14.083 -5.86 1 89.45 37 LYS B CA 1
ATOM 1679 C C . LYS B 1 37 ? -10.425 -14.359 -6.98 1 89.45 37 LYS B C 1
ATOM 1681 O O . LYS B 1 37 ? -10.036 -14.542 -8.135 1 89.45 37 LYS B O 1
ATOM 1686 N N . GLU B 1 38 ? -11.649 -14.427 -6.609 1 85.08 38 GLU B N 1
ATOM 1687 C CA . GLU B 1 38 ? -12.699 -14.7 -7.586 1 85.08 38 GLU B CA 1
ATOM 1688 C C . GLU B 1 38 ? -12.809 -13.571 -8.607 1 85.08 38 GLU B C 1
ATOM 1690 O O . GLU B 1 38 ? -13.075 -13.818 -9.786 1 85.08 38 GLU B O 1
ATOM 1695 N N . GLU B 1 39 ? -12.646 -12.41 -8.164 1 84.28 39 GLU B N 1
ATOM 1696 C CA . GLU B 1 39 ? -12.692 -11.256 -9.057 1 84.28 39 GLU B CA 1
ATOM 1697 C C . GLU B 1 39 ? -11.54 -11.284 -10.057 1 84.28 39 GLU B C 1
ATOM 1699 O O . GLU B 1 39 ? -11.679 -10.809 -11.186 1 84.28 39 GLU B O 1
ATOM 1704 N N . LEU B 1 40 ? -10.46 -11.852 -9.6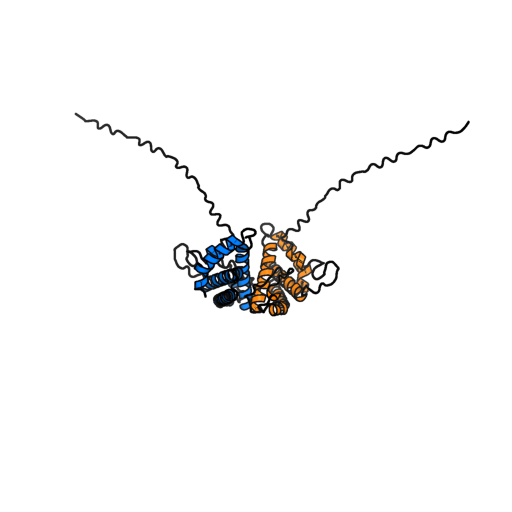58 1 90.27 40 LEU B N 1
ATOM 1705 C CA . LEU B 1 40 ? -9.285 -11.856 -10.522 1 90.27 40 LEU B CA 1
ATOM 1706 C C . LEU B 1 40 ? -9.274 -13.088 -11.42 1 90.27 40 LEU B C 1
ATOM 1708 O O . LEU B 1 40 ? -8.832 -13.02 -12.569 1 90.27 40 LEU B O 1
ATOM 1712 N N . PHE B 1 41 ? -9.677 -14.145 -10.93 1 89.33 41 PHE B N 1
ATOM 1713 C CA . PHE B 1 41 ? -9.453 -15.409 -11.622 1 89.33 41 PHE B CA 1
ATOM 1714 C C . PHE B 1 41 ? -10.775 -16.032 -12.052 1 89.33 41 PHE B C 1
ATOM 1716 O O . PHE B 1 41 ? -10.792 -17.093 -12.68 1 89.33 41 PHE B O 1
ATOM 1723 N N . GLY B 1 42 ? -11.807 -15.379 -11.625 1 80.76 42 GLY B N 1
ATOM 1724 C CA . GLY B 1 42 ? -13.103 -15.911 -12.014 1 80.76 42 GLY B CA 1
ATOM 1725 C C . GLY B 1 42 ? -13.353 -15.84 -13.509 1 80.76 42 GLY B C 1
ATOM 1726 O O . GLY B 1 42 ? -12.657 -15.119 -14.226 1 80.76 42 GLY B O 1
ATOM 1727 N N . SER B 1 43 ? -14.261 -16.565 -14.01 1 70.15 43 SER B N 1
ATOM 1728 C CA . SER B 1 43 ? -14.542 -16.771 -15.427 1 70.15 43 SER B CA 1
ATOM 1729 C C . SER B 1 43 ? -15.006 -15.48 -16.092 1 70.15 43 SER B C 1
ATOM 1731 O O . SER B 1 43 ? -14.847 -15.306 -17.302 1 70.15 43 SER B O 1
ATOM 1733 N N . ASN B 1 44 ? -15.474 -14.615 -15.407 1 60.07 44 ASN B N 1
ATOM 1734 C CA . ASN B 1 44 ? -16.042 -13.422 -16.026 1 60.07 44 ASN B CA 1
ATOM 1735 C C . ASN B 1 44 ? -15.075 -12.243 -15.963 1 60.07 44 ASN B C 1
ATOM 1737 O O . ASN B 1 44 ? -15.444 -11.114 -16.291 1 60.07 44 ASN B O 1
ATOM 1741 N N . VAL B 1 45 ? -13.873 -12.47 -15.528 1 60.5 45 VAL B N 1
ATOM 1742 C CA . VAL B 1 45 ? -12.952 -11.358 -15.316 1 60.5 45 VAL B CA 1
ATOM 1743 C C . VAL B 1 45 ? -12.396 -10.885 -16.657 1 60.5 45 VAL B C 1
ATOM 1745 O O . VAL B 1 45 ? -11.93 -11.693 -17.463 1 60.5 45 VAL B O 1
ATOM 1748 N N . GLY B 1 46 ? -12.466 -9.607 -16.854 1 55.25 46 GLY B N 1
ATOM 1749 C CA . GLY B 1 46 ? -12.057 -8.965 -18.093 1 55.25 46 GLY B CA 1
ATOM 1750 C C . GLY B 1 46 ? -13.161 -8.918 -19.133 1 55.25 46 GLY B C 1
ATOM 1751 O O . GLY B 1 46 ? -12.949 -8.44 -20.249 1 55.25 46 GLY B O 1
ATOM 1752 N N . HIS B 1 47 ? -14.207 -9.592 -18.827 1 50.6 47 HIS B N 1
ATOM 1753 C CA . HIS B 1 47 ? -15.346 -9.553 -19.738 1 50.6 47 HIS B CA 1
ATOM 1754 C C . HIS B 1 47 ? -16.541 -8.856 -19.096 1 50.6 47 HIS B C 1
ATOM 1756 O O . HIS B 1 47 ? -16.731 -8.934 -17.88 1 50.6 47 HIS B O 1
ATOM 1762 N N . SER B 1 48 ? -17.182 -7.945 -19.876 1 45.29 48 SER B N 1
ATOM 1763 C CA . SER B 1 48 ? -18.478 -7.43 -19.447 1 45.29 48 SER B CA 1
ATOM 1764 C C . SER B 1 48 ? -19.503 -8.552 -19.315 1 45.29 48 SER B C 1
ATOM 1766 O O . SER B 1 48 ? -19.273 -9.668 -19.785 1 45.29 48 SER B O 1
ATOM 1768 N N . TRP B 1 49 ? -20.489 -8.304 -18.55 1 44.65 49 TRP B N 1
ATOM 1769 C CA . TRP B 1 49 ? -21.594 -9.249 -18.431 1 44.65 49 TRP B CA 1
ATOM 1770 C C . TRP B 1 49 ? -22.015 -9.77 -19.801 1 44.65 49 TRP B C 1
ATOM 1772 O O . TRP B 1 49 ? -22.533 -10.883 -19.916 1 44.65 49 TRP B O 1
ATOM 1782 N N . MET B 1 50 ? -21.924 -9.02 -20.774 1 44.67 50 MET B N 1
ATOM 1783 C CA . MET B 1 50 ? -22.35 -9.421 -22.112 1 44.67 50 MET B CA 1
ATOM 1784 C C . MET B 1 50 ? -21.231 -10.154 -22.843 1 44.67 50 MET B C 1
ATOM 1786 O O . MET B 1 50 ? -21.344 -10.438 -24.036 1 44.67 50 MET B O 1
ATOM 1790 N N . GLY B 1 51 ? -20.338 -10.468 -22.258 1 43.46 51 GLY B N 1
ATOM 1791 C CA . GLY B 1 51 ? -19.266 -11.22 -22.89 1 43.46 51 GLY B CA 1
ATOM 1792 C C . GLY B 1 51 ? -18.26 -10.339 -23.606 1 43.46 51 GLY B C 1
ATOM 1793 O O . GLY B 1 51 ? -17.401 -10.836 -24.337 1 43.46 51 GLY B O 1
ATOM 1794 N N . VAL B 1 52 ? -18.663 -9.155 -23.9 1 43.52 52 VAL B N 1
ATOM 1795 C CA . VAL B 1 52 ? -17.788 -8.209 -24.585 1 43.52 52 VAL B CA 1
ATOM 1796 C C . VAL B 1 52 ? -16.583 -7.889 -23.703 1 43.52 52 VAL B C 1
ATOM 1798 O O . VAL B 1 52 ? -16.733 -7.625 -22.507 1 43.52 52 VAL B O 1
ATOM 1801 N N . PRO B 1 53 ? -15.504 -8.311 -24.361 1 46.91 53 PRO B N 1
ATOM 1802 C CA . PRO B 1 53 ? -14.331 -7.819 -23.634 1 46.91 53 PRO B CA 1
ATOM 1803 C C . PRO B 1 53 ? -14.483 -6.369 -23.181 1 46.91 53 PRO B C 1
ATOM 1805 O O . PRO B 1 53 ? -14.929 -5.519 -23.956 1 46.91 53 PRO B O 1
ATOM 1808 N N . THR B 1 54 ? -14.997 -5.982 -22.228 1 47.38 54 THR B N 1
ATOM 1809 C CA . THR B 1 54 ? -15.062 -4.578 -21.837 1 47.38 54 THR B CA 1
ATOM 1810 C C . THR B 1 54 ? -13.664 -3.969 -21.769 1 47.38 54 THR B C 1
ATOM 1812 O O . THR B 1 54 ? -12.7 -4.654 -21.42 1 47.38 54 THR B O 1
ATOM 1815 N N . GLU B 1 55 ? -13.333 -3.185 -22.762 1 43.58 55 GLU B N 1
ATOM 1816 C CA . GLU B 1 55 ? -12.151 -2.333 -22.846 1 43.58 55 GLU B CA 1
ATOM 1817 C C . GLU B 1 55 ? -11.6 -2.014 -21.46 1 43.58 55 GLU B C 1
ATOM 1819 O O . GLU B 1 55 ? -10.422 -1.68 -21.316 1 43.58 55 GLU B O 1
ATOM 1824 N N . GLU B 1 56 ? -12.519 -1.5 -20.675 1 48.12 56 GLU B N 1
ATOM 1825 C CA . GLU B 1 56 ? -12.124 -0.655 -19.552 1 48.12 56 GLU B CA 1
ATOM 1826 C C . GLU B 1 56 ? -11.103 -1.359 -18.663 1 48.12 56 GLU B C 1
ATOM 1828 O O . GLU B 1 56 ? -10.257 -0.71 -18.046 1 48.12 56 GLU B O 1
ATOM 1833 N N . TYR B 1 57 ? -11.178 -2.863 -18.756 1 54.7 57 TYR B N 1
ATOM 1834 C CA . TYR B 1 57 ? -10.237 -3.504 -17.845 1 54.7 57 TYR B CA 1
ATOM 1835 C C . TYR B 1 57 ? -8.913 -3.794 -18.544 1 54.7 57 TYR B C 1
ATOM 1837 O O . TYR B 1 57 ? -8.873 -4.537 -19.527 1 54.7 57 TYR B O 1
ATOM 1845 N N . ASP B 1 58 ? -7.89 -2.902 -18.327 1 74.15 58 ASP B N 1
ATOM 1846 C CA . ASP B 1 58 ? -6.503 -3.02 -18.767 1 74.15 58 ASP B CA 1
ATOM 1847 C C . ASP B 1 58 ? -5.951 -4.413 -18.472 1 74.15 58 ASP B C 1
ATOM 1849 O O . ASP B 1 58 ? -5.673 -4.744 -17.318 1 74.15 58 ASP B O 1
ATOM 1853 N N . GLN B 1 59 ? -6.109 -5.368 -19.527 1 84.47 59 GLN B N 1
ATOM 1854 C CA . GLN B 1 59 ? -5.647 -6.749 -19.432 1 84.47 59 GLN B CA 1
ATOM 1855 C C . GLN B 1 59 ? -4.285 -6.827 -18.747 1 84.47 59 GLN B C 1
ATOM 1857 O O . GLN B 1 59 ? -4.025 -7.753 -17.976 1 84.47 59 GLN B O 1
ATOM 1862 N N . LYS B 1 60 ? -3.52 -5.928 -19.063 1 90.4 60 LYS B N 1
ATOM 1863 C CA . LYS B 1 60 ? -2.195 -5.935 -18.45 1 90.4 60 LYS B CA 1
ATOM 1864 C C . LYS B 1 60 ? -2.286 -5.735 -16.94 1 90.4 60 LYS B C 1
ATOM 1866 O O . LYS B 1 60 ? -1.518 -6.331 -16.183 1 90.4 60 LYS B O 1
ATOM 1871 N N . VAL B 1 61 ? -3.227 -4.94 -16.584 1 93.15 61 VAL B N 1
ATOM 1872 C CA . VAL B 1 61 ? -3.436 -4.686 -15.162 1 93.15 61 VAL B CA 1
ATOM 1873 C C . VAL B 1 61 ? -3.937 -5.957 -14.478 1 93.15 61 VAL B C 1
ATOM 1875 O O . VAL B 1 61 ? -3.462 -6.316 -13.398 1 93.15 61 VAL B O 1
ATOM 1878 N N . ILE B 1 62 ? -4.835 -6.641 -15.075 1 92.09 62 ILE B N 1
ATOM 1879 C CA . ILE B 1 62 ? -5.38 -7.88 -14.531 1 92.09 62 ILE B CA 1
ATOM 1880 C C . ILE B 1 62 ? -4.277 -8.931 -14.435 1 92.09 62 ILE B C 1
ATOM 1882 O O . ILE B 1 62 ? -4.14 -9.604 -13.41 1 92.09 62 ILE B O 1
ATOM 1886 N N . LEU B 1 63 ? -3.511 -9.03 -15.463 1 94.12 63 LEU B N 1
ATOM 1887 C CA . LEU B 1 63 ? -2.406 -9.982 -15.469 1 94.12 63 LEU B CA 1
ATOM 1888 C C . LEU B 1 63 ? -1.393 -9.645 -14.38 1 94.12 63 LEU B C 1
ATOM 1890 O O . LEU B 1 63 ? -0.851 -10.543 -13.731 1 94.12 63 LEU B O 1
ATOM 1894 N N . GLY B 1 64 ? -1.111 -8.355 -14.253 1 96.27 64 GLY B N 1
ATOM 1895 C CA . GLY B 1 64 ? -0.234 -7.927 -13.176 1 96.27 64 GLY B CA 1
ATOM 1896 C C . GLY B 1 64 ? -0.732 -8.335 -11.802 1 96.27 64 GLY B C 1
ATOM 1897 O O . GLY B 1 64 ? 0.023 -8.894 -11.003 1 96.27 64 GLY B O 1
ATOM 1898 N N . ALA B 1 65 ? -1.978 -8.11 -11.547 1 96.02 65 ALA B N 1
ATOM 1899 C CA . ALA B 1 65 ? -2.585 -8.439 -10.26 1 96.02 65 ALA B CA 1
ATOM 1900 C C . ALA B 1 65 ? -2.59 -9.947 -10.026 1 96.02 65 ALA B C 1
ATOM 1902 O O . ALA B 1 65 ? -2.319 -10.41 -8.915 1 96.02 65 ALA B O 1
ATOM 1903 N N . ARG B 1 66 ? -2.912 -10.729 -11.027 1 96.04 66 ARG B N 1
ATOM 1904 C CA . ARG B 1 66 ? -2.895 -12.185 -10.929 1 96.04 66 ARG B CA 1
ATOM 1905 C C . ARG B 1 66 ? -1.503 -12.693 -10.566 1 96.04 66 ARG B C 1
ATOM 1907 O O . ARG B 1 66 ? -1.358 -13.554 -9.696 1 96.04 66 ARG B O 1
ATOM 1914 N N . SER B 1 67 ? -0.524 -12.158 -11.213 1 97.75 67 SER B N 1
ATOM 1915 C CA . SER B 1 67 ? 0.851 -12.577 -10.963 1 97.75 67 SER B CA 1
ATOM 1916 C C . SER B 1 67 ? 1.289 -12.221 -9.546 1 97.75 67 SER B C 1
ATOM 1918 O O . SER B 1 67 ? 1.998 -12.994 -8.897 1 97.75 67 SER B O 1
ATOM 1920 N N . ILE B 1 68 ? 0.899 -11.067 -9.103 1 98.1 68 ILE B N 1
ATOM 1921 C CA . ILE B 1 68 ? 1.227 -10.66 -7.741 1 98.1 68 ILE B CA 1
ATOM 1922 C C . ILE B 1 68 ? 0.51 -11.568 -6.744 1 98.1 68 ILE B C 1
ATOM 1924 O O . ILE B 1 68 ? 1.086 -11.961 -5.727 1 98.1 68 ILE B O 1
ATOM 1928 N N . TYR B 1 69 ? -0.751 -11.895 -6.974 1 96.9 69 TYR B N 1
ATOM 1929 C CA . TYR B 1 69 ? -1.473 -12.857 -6.149 1 96.9 69 TYR B CA 1
ATOM 1930 C C . TYR B 1 69 ? -0.718 -14.179 -6.064 1 96.9 69 TYR B C 1
ATOM 1932 O O . TYR B 1 69 ? -0.52 -14.719 -4.974 1 96.9 69 TYR B O 1
ATOM 1940 N N . CYS B 1 70 ? -0.309 -14.632 -7.193 1 97.99 70 CYS B N 1
ATOM 1941 C CA . CYS B 1 70 ? 0.395 -15.907 -7.271 1 97.99 70 CYS B CA 1
ATOM 1942 C C . CYS B 1 70 ? 1.753 -15.824 -6.586 1 97.99 70 CYS B C 1
ATOM 1944 O O . CYS B 1 70 ? 2.218 -16.803 -5.999 1 97.99 70 CYS B O 1
ATOM 1946 N N . ALA B 1 71 ? 2.434 -14.653 -6.656 1 97.98 71 ALA B N 1
ATOM 1947 C CA . ALA B 1 71 ? 3.681 -14.467 -5.918 1 97.98 71 ALA B CA 1
ATOM 1948 C C . ALA B 1 71 ? 3.467 -14.673 -4.421 1 97.98 71 ALA B C 1
ATOM 1950 O O . ALA B 1 71 ? 4.278 -15.322 -3.756 1 97.98 71 ALA B O 1
ATOM 1951 N N . LYS B 1 72 ? 2.387 -14.16 -3.869 1 96.36 72 LYS B N 1
ATOM 1952 C CA . LYS B 1 72 ? 2.054 -14.334 -2.458 1 96.36 72 LYS B CA 1
ATOM 1953 C C . LYS B 1 72 ? 1.787 -15.8 -2.133 1 96.36 72 LYS B C 1
ATOM 1955 O O . LYS B 1 72 ? 2.239 -16.306 -1.103 1 96.36 72 LYS B O 1
ATOM 1960 N N . VAL B 1 73 ? 1.048 -16.448 -2.978 1 95.33 73 VAL B N 1
ATOM 1961 C CA . VAL B 1 73 ? 0.746 -17.863 -2.787 1 95.33 73 VAL B CA 1
ATOM 1962 C C . VAL B 1 73 ? 2.04 -18.673 -2.793 1 95.33 73 VAL B C 1
ATOM 1964 O O . VAL B 1 73 ? 2.244 -19.537 -1.937 1 95.33 73 VAL B O 1
ATOM 1967 N N . ALA B 1 74 ? 2.887 -18.403 -3.81 1 96.81 74 ALA B N 1
ATOM 1968 C CA . ALA B 1 74 ? 4.175 -19.09 -3.884 1 96.81 74 ALA B CA 1
ATOM 1969 C C . ALA B 1 74 ? 4.981 -18.881 -2.605 1 96.81 74 ALA B C 1
ATOM 1971 O O . ALA B 1 74 ? 5.631 -19.808 -2.116 1 96.81 74 ALA B O 1
ATOM 1972 N N . ASP B 1 75 ? 4.951 -17.686 -2.082 1 94.64 75 ASP B N 1
ATOM 1973 C CA . ASP B 1 75 ? 5.656 -17.386 -0.84 1 94.64 75 ASP B CA 1
ATOM 1974 C C . ASP B 1 75 ? 5.104 -18.214 0.319 1 94.64 75 ASP B C 1
ATOM 1976 O O . ASP B 1 75 ? 5.868 -18.782 1.102 1 94.64 75 ASP B O 1
ATOM 1980 N N . ILE B 1 76 ? 3.846 -18.307 0.451 1 92.07 76 ILE B N 1
ATOM 1981 C CA . ILE B 1 76 ? 3.189 -19.078 1.5 1 92.07 76 ILE B CA 1
ATOM 1982 C C . ILE B 1 76 ? 3.569 -20.551 1.373 1 92.07 76 ILE B C 1
ATOM 1984 O O . ILE B 1 76 ? 3.717 -21.25 2.378 1 92.07 76 ILE B O 1
ATOM 1988 N N . LEU B 1 77 ? 3.725 -21.032 0.162 1 94.42 77 LEU B N 1
ATOM 1989 C CA . LEU B 1 77 ? 4.018 -22.436 -0.105 1 94.42 77 LEU B CA 1
ATOM 1990 C C . LEU B 1 77 ? 5.52 -22.695 -0.069 1 94.42 77 LEU B C 1
ATOM 1992 O O . LEU B 1 77 ? 5.981 -23.759 -0.489 1 94.42 77 LEU B O 1
ATOM 1996 N N . ASP B 1 78 ? 6.333 -21.704 0.313 1 93.81 78 ASP B N 1
ATOM 1997 C CA . ASP B 1 78 ? 7.779 -21.812 0.48 1 93.81 78 ASP B CA 1
ATOM 1998 C C . ASP B 1 78 ? 8.466 -22.098 -0.853 1 93.81 78 ASP B C 1
ATOM 2000 O O . ASP B 1 78 ? 9.252 -23.042 -0.962 1 93.81 78 ASP B O 1
ATOM 2004 N N . LYS B 1 79 ? 8.068 -21.334 -1.817 1 95.78 79 LYS B N 1
ATOM 2005 C CA . LYS B 1 79 ? 8.682 -21.342 -3.142 1 95.78 79 LYS B CA 1
ATOM 2006 C C . LYS B 1 79 ? 9.268 -19.975 -3.485 1 95.78 79 LYS B C 1
ATOM 2008 O O . LYS B 1 79 ? 8.787 -19.299 -4.396 1 95.78 79 LYS B O 1
ATOM 2013 N N . PRO B 1 80 ? 10.407 -19.638 -2.921 1 95.51 80 PRO B N 1
ATOM 2014 C CA . PRO B 1 80 ? 10.916 -18.267 -2.99 1 95.51 80 PRO B CA 1
ATOM 2015 C C . PRO B 1 80 ? 11.337 -17.864 -4.402 1 95.51 80 PRO B C 1
ATOM 2017 O O . PRO B 1 80 ? 11.148 -16.712 -4.801 1 95.51 80 PRO B O 1
ATOM 2020 N N . LEU B 1 81 ? 11.925 -18.712 -5.24 1 97.4 81 LEU B N 1
ATOM 2021 C CA . LEU B 1 81 ? 12.353 -18.367 -6.591 1 97.4 81 LEU B CA 1
ATOM 2022 C C . LEU B 1 81 ? 11.152 -18.08 -7.486 1 97.4 81 LEU B C 1
ATOM 2024 O O . LEU B 1 81 ? 11.175 -17.137 -8.28 1 97.4 81 LEU B O 1
ATOM 2028 N N . GLU B 1 82 ? 10.143 -18.959 -7.356 1 98.17 82 GLU B N 1
ATOM 2029 C CA . GLU B 1 82 ? 8.919 -18.731 -8.118 1 98.17 82 GLU B CA 1
ATOM 2030 C C . GLU B 1 82 ? 8.233 -17.438 -7.687 1 98.17 82 GLU B C 1
ATOM 2032 O O . GLU B 1 82 ? 7.704 -16.701 -8.522 1 98.17 82 GLU B O 1
ATOM 2037 N N . ALA B 1 83 ? 8.181 -17.177 -6.385 1 97.26 83 ALA B N 1
ATOM 2038 C CA . ALA B 1 83 ? 7.604 -15.936 -5.877 1 97.26 83 ALA B CA 1
ATOM 2039 C C . ALA B 1 83 ? 8.277 -14.72 -6.506 1 97.26 83 ALA B C 1
ATOM 2041 O O . ALA B 1 83 ? 7.603 -13.775 -6.922 1 97.26 83 ALA B O 1
ATOM 2042 N N . ILE B 1 84 ? 9.6 -14.756 -6.616 1 97.87 84 ILE B N 1
ATOM 2043 C CA . ILE B 1 84 ? 10.374 -13.659 -7.189 1 97.87 84 ILE B CA 1
ATOM 2044 C C . ILE B 1 84 ? 10.008 -13.484 -8.661 1 97.87 84 ILE B C 1
ATOM 2046 O O . ILE B 1 84 ? 9.753 -12.366 -9.115 1 97.87 84 ILE B O 1
ATOM 2050 N N . LYS B 1 85 ? 9.995 -14.556 -9.404 1 98.38 85 LYS B N 1
ATOM 2051 C CA . LYS B 1 85 ? 9.686 -14.51 -10.83 1 98.38 85 LYS B CA 1
ATOM 2052 C C . LYS B 1 85 ? 8.282 -13.962 -11.071 1 98.38 85 LYS B C 1
ATOM 2054 O O . LYS B 1 85 ? 8.082 -13.111 -11.94 1 98.38 85 LYS B O 1
ATOM 2059 N N . LEU B 1 86 ? 7.329 -14.477 -10.346 1 98.49 86 LEU B N 1
ATOM 2060 C CA . LEU B 1 86 ? 5.939 -14.052 -10.464 1 98.49 86 LEU B CA 1
ATOM 2061 C C . LEU B 1 86 ? 5.788 -12.579 -10.099 1 98.49 86 LEU B C 1
ATOM 2063 O O . LEU B 1 86 ? 5.113 -11.826 -10.804 1 98.49 86 LEU B O 1
ATOM 2067 N N . PHE B 1 87 ? 6.433 -12.157 -9.068 1 98.14 87 PHE B N 1
ATOM 2068 C CA . PHE B 1 87 ? 6.391 -10.759 -8.657 1 98.14 87 PHE B CA 1
ATOM 2069 C C . PHE B 1 87 ? 6.955 -9.857 -9.748 1 98.14 87 PHE B C 1
ATOM 2071 O O . PHE B 1 87 ? 6.367 -8.823 -10.072 1 98.14 87 PHE B O 1
ATOM 2078 N N . ASN B 1 88 ? 8.117 -10.226 -10.226 1 98.12 88 ASN B N 1
ATOM 2079 C CA . ASN B 1 88 ? 8.748 -9.41 -11.258 1 98.12 88 ASN B CA 1
ATOM 2080 C C . ASN B 1 88 ? 7.853 -9.267 -12.486 1 98.12 88 ASN B C 1
ATOM 2082 O O . ASN B 1 88 ? 7.719 -8.174 -13.038 1 98.12 88 ASN B O 1
ATOM 2086 N N . LYS B 1 89 ? 7.285 -10.329 -12.881 1 97.65 89 LYS B N 1
ATOM 2087 C CA . LYS B 1 89 ? 6.363 -10.295 -14.012 1 97.65 89 LYS B CA 1
ATOM 2088 C C . LYS B 1 89 ? 5.151 -9.418 -13.707 1 97.65 89 LYS B C 1
ATOM 2090 O O . LYS B 1 89 ? 4.71 -8.643 -14.558 1 97.65 89 LYS B O 1
ATOM 2095 N N . GLY B 1 90 ? 4.567 -9.651 -12.539 1 97.87 90 GLY B N 1
ATOM 2096 C CA . GLY B 1 90 ? 3.439 -8.829 -12.133 1 97.87 90 GLY B CA 1
ATOM 2097 C C . GLY B 1 90 ? 3.764 -7.347 -12.096 1 97.87 90 GLY B C 1
ATOM 2098 O O . GLY B 1 90 ? 2.993 -6.525 -12.596 1 97.87 90 GLY B O 1
ATOM 2099 N N . SER B 1 91 ? 4.892 -7.023 -11.496 1 97.98 91 SER B N 1
ATOM 2100 C CA . SER B 1 91 ? 5.341 -5.638 -11.406 1 97.98 91 SER B CA 1
ATOM 2101 C C . SER B 1 91 ? 5.531 -5.027 -12.79 1 97.98 91 SER B C 1
ATOM 2103 O O . SER B 1 91 ? 5.163 -3.873 -13.021 1 97.98 91 SER B O 1
ATOM 2105 N N . GLU B 1 92 ? 6.103 -5.773 -13.712 1 97.66 92 GLU B N 1
ATOM 2106 C CA . GLU B 1 92 ? 6.307 -5.301 -15.079 1 97.66 92 GLU B CA 1
ATOM 2107 C C . GLU B 1 92 ? 4.976 -5.019 -15.77 1 97.66 92 GLU B C 1
ATOM 2109 O O . GLU B 1 92 ? 4.839 -4.022 -16.482 1 97.66 92 GLU B O 1
ATOM 2114 N N . ASN B 1 93 ? 4.039 -5.85 -15.612 1 96.55 93 ASN B N 1
ATOM 2115 C CA . ASN B 1 93 ? 2.727 -5.688 -16.229 1 96.55 93 ASN B CA 1
ATOM 2116 C C . ASN B 1 93 ? 2.02 -4.433 -15.724 1 96.55 93 ASN B C 1
ATOM 2118 O O . ASN B 1 93 ? 1.124 -3.91 -16.388 1 96.55 93 ASN B O 1
ATOM 2122 N N . LEU B 1 94 ? 2.396 -3.933 -14.58 1 96.84 94 LEU B N 1
ATOM 2123 C CA . LEU B 1 94 ? 1.735 -2.78 -13.978 1 96.84 94 LEU B CA 1
ATOM 2124 C C . LEU B 1 94 ? 2.434 -1.484 -14.376 1 96.84 94 LEU B C 1
ATOM 2126 O O . LEU B 1 94 ? 1.982 -0.394 -14.017 1 96.84 94 LEU B O 1
ATOM 2130 N N . ASN B 1 95 ? 3.523 -1.542 -15.137 1 97.15 95 ASN B N 1
ATOM 2131 C CA . ASN B 1 95 ? 4.33 -0.373 -15.471 1 97.15 95 ASN B CA 1
ATOM 2132 C C . ASN B 1 95 ? 3.516 0.672 -16.229 1 97.15 95 ASN B C 1
ATOM 2134 O O . ASN B 1 95 ? 3.512 1.848 -15.86 1 97.15 95 ASN B O 1
ATOM 2138 N N . GLU B 1 96 ? 2.89 0.247 -17.274 1 94.71 96 GLU B N 1
ATOM 2139 C CA . GLU B 1 96 ? 2.164 1.193 -18.115 1 94.71 96 GLU B CA 1
ATOM 2140 C C . GLU B 1 96 ? 1.044 1.877 -17.337 1 94.71 96 GLU B C 1
ATOM 2142 O O . GLU B 1 96 ? 0.852 3.09 -17.451 1 94.71 96 GLU B O 1
ATOM 2147 N N . TYR B 1 97 ? 0.326 1.078 -16.573 1 93.8 97 TYR B N 1
ATOM 2148 C CA . TYR B 1 97 ? -0.777 1.631 -15.795 1 93.8 97 TYR B CA 1
ATOM 2149 C C . TYR B 1 97 ? -0.273 2.652 -14.782 1 93.8 97 TYR B C 1
ATOM 2151 O O . TYR B 1 97 ? -0.853 3.73 -14.637 1 93.8 97 TYR B O 1
ATOM 2159 N N . SER B 1 98 ? 0.836 2.317 -14.032 1 96.21 98 SER B N 1
ATOM 2160 C CA . SER B 1 98 ? 1.391 3.248 -13.055 1 96.21 98 SER B CA 1
ATOM 2161 C C . SER B 1 98 ? 1.914 4.511 -13.73 1 96.21 98 SER B C 1
ATOM 2163 O O . SER B 1 98 ? 1.839 5.602 -13.161 1 96.21 98 SER B O 1
ATOM 2165 N N . MET B 1 99 ? 2.46 4.394 -14.919 1 95.71 99 MET B N 1
ATOM 2166 C CA . MET B 1 99 ? 2.935 5.551 -15.672 1 95.71 99 MET B CA 1
ATOM 2167 C C . MET B 1 99 ? 1.773 6.454 -16.072 1 95.71 99 MET B C 1
ATOM 2169 O O . MET B 1 99 ? 1.896 7.68 -16.046 1 95.71 99 MET B O 1
ATOM 2173 N N . GLN B 1 100 ? 0.668 5.856 -16.436 1 92.99 100 GLN B N 1
ATOM 2174 C CA . GLN B 1 100 ? -0.517 6.625 -16.8 1 92.99 100 GLN B CA 1
ATOM 2175 C C . GLN B 1 100 ? -1.038 7.43 -15.613 1 92.99 100 GLN B C 1
ATOM 2177 O O . GLN B 1 100 ? -1.583 8.522 -15.787 1 92.99 100 GLN B O 1
ATOM 2182 N N . LEU B 1 101 ? -0.867 6.886 -14.434 1 95.08 101 LEU B N 1
ATOM 2183 C CA . LEU B 1 101 ? -1.372 7.525 -13.224 1 95.08 101 LEU B CA 1
ATOM 2184 C C . LEU B 1 101 ? -0.4 8.588 -12.724 1 95.08 101 LEU B C 1
ATOM 2186 O O . LEU B 1 101 ? -0.72 9.347 -11.806 1 95.08 101 LEU B O 1
ATOM 2190 N N . ASP B 1 102 ? 0.785 8.644 -13.313 1 95.37 102 ASP B N 1
ATOM 2191 C CA . ASP B 1 102 ? 1.846 9.521 -12.827 1 95.37 102 ASP B CA 1
ATOM 2192 C C . ASP B 1 102 ? 1.608 10.964 -13.266 1 95.37 102 ASP B C 1
ATOM 2194 O O . ASP B 1 102 ? 2.451 11.562 -13.938 1 95.37 102 ASP B O 1
ATOM 2198 N N . VAL B 1 103 ? 0.482 11.45 -13.026 1 92.8 103 VAL B N 1
ATOM 2199 C CA . VAL B 1 103 ? 0.058 12.82 -13.293 1 92.8 103 VAL B CA 1
ATOM 2200 C C . VAL B 1 103 ? -0.865 13.303 -12.175 1 92.8 103 VAL B C 1
ATOM 2202 O O . VAL B 1 103 ? -1.392 12.496 -11.405 1 92.8 103 VAL B O 1
ATOM 2205 N N . ARG B 1 104 ? -1.004 14.607 -11.944 1 88.54 104 ARG B N 1
ATOM 2206 C CA . ARG B 1 104 ? -1.933 15.186 -10.979 1 88.54 104 ARG B CA 1
ATOM 2207 C C . ARG B 1 104 ? -3.226 15.625 -11.659 1 88.54 104 ARG B C 1
ATOM 2209 O O . ARG B 1 104 ? -3.508 16.821 -11.754 1 88.54 104 ARG B O 1
ATOM 2216 N N . ASN B 1 105 ? -3.967 14.736 -12.27 1 83.59 105 ASN B N 1
ATOM 2217 C CA . ASN B 1 105 ? -5.226 14.993 -12.962 1 83.59 105 ASN B CA 1
ATOM 2218 C C . ASN B 1 105 ? -6.332 14.06 -12.479 1 83.59 105 ASN B C 1
ATOM 2220 O O . ASN B 1 105 ? -6.069 13.108 -11.741 1 83.59 105 ASN B O 1
ATOM 2224 N N . PRO B 1 106 ? -7.562 14.44 -12.871 1 79.56 106 PRO B N 1
ATOM 2225 C CA . PRO B 1 106 ? -8.688 13.644 -12.378 1 79.56 106 PRO B CA 1
ATOM 2226 C C . PRO B 1 106 ? -8.553 12.16 -12.714 1 79.56 106 PRO B C 1
ATOM 2228 O O . PRO B 1 106 ? -9.007 11.306 -11.948 1 79.56 106 PRO B O 1
ATOM 2231 N N . ILE B 1 107 ? -7.999 11.817 -13.784 1 75.6 107 ILE B N 1
ATOM 2232 C CA . ILE B 1 107 ? -7.843 10.425 -14.192 1 75.6 107 ILE B CA 1
ATOM 2233 C C . ILE B 1 107 ? -7.045 9.664 -13.136 1 75.6 107 ILE B C 1
ATOM 2235 O O . ILE B 1 107 ? -7.352 8.51 -12.829 1 75.6 107 ILE B O 1
ATOM 2239 N N . SER B 1 108 ? -6.062 10.308 -12.564 1 79.06 108 SER B N 1
ATOM 2240 C CA . SER B 1 108 ? -5.149 9.675 -11.619 1 79.06 108 SER B CA 1
ATOM 2241 C C . SER B 1 108 ? -5.835 9.406 -10.283 1 79.06 108 SER B C 1
ATOM 2243 O O . SER B 1 108 ? -5.335 8.627 -9.469 1 79.06 108 SER B O 1
ATOM 2245 N N . THR B 1 109 ? -7.033 9.953 -10.194 1 85.27 109 THR B N 1
ATOM 2246 C CA . THR B 1 109 ? -7.713 9.801 -8.913 1 85.27 109 THR B CA 1
ATOM 2247 C C . THR B 1 109 ? -8.914 8.869 -9.046 1 85.27 109 THR B C 1
ATOM 2249 O O . THR B 1 109 ? -9.586 8.568 -8.057 1 85.27 109 THR B O 1
ATOM 2252 N N . LYS B 1 110 ? -9.136 8.386 -10.259 1 84.59 110 LYS B N 1
ATOM 2253 C CA . LYS B 1 110 ? -10.273 7.499 -10.487 1 84.59 110 LYS B CA 1
ATOM 2254 C C . LYS B 1 110 ? -10.059 6.147 -9.812 1 84.59 110 LYS B C 1
ATOM 2256 O O . LYS B 1 110 ? -8.964 5.583 -9.872 1 84.59 110 LYS B O 1
ATOM 2261 N N . TYR B 1 111 ? -11.119 5.697 -9.281 1 88.12 111 TYR B N 1
ATOM 2262 C CA . TYR B 1 111 ? -11.122 4.4 -8.614 1 88.12 111 TYR B CA 1
ATOM 2263 C C . TYR B 1 111 ? -11.091 3.264 -9.629 1 88.12 111 TYR B C 1
ATOM 2265 O O . TYR B 1 111 ? -11.906 3.228 -10.554 1 88.12 111 TYR B O 1
ATOM 2273 N N . ASN B 1 112 ? -10.074 2.417 -9.5 1 86.77 112 ASN B N 1
ATOM 2274 C CA . ASN B 1 112 ? -10.038 1.175 -10.265 1 86.77 112 ASN B CA 1
ATOM 2275 C C . ASN B 1 112 ? -10.732 0.038 -9.521 1 86.77 112 ASN B C 1
ATOM 2277 O O . ASN B 1 112 ? -10.235 -0.435 -8.498 1 86.77 112 ASN B O 1
ATOM 2281 N N . SER B 1 113 ? -11.751 -0.527 -9.997 1 83.43 113 SER B N 1
ATOM 2282 C CA . SER B 1 113 ? -12.594 -1.474 -9.275 1 83.43 113 SER B CA 1
ATOM 2283 C C . SER B 1 113 ? -11.957 -2.859 -9.23 1 83.43 113 SER B C 1
ATOM 2285 O O . SER B 1 113 ? -12.218 -3.638 -8.311 1 83.43 113 SER B O 1
ATOM 2287 N N . ILE B 1 114 ? -11.159 -3.159 -10.171 1 83.56 114 ILE B N 1
ATOM 2288 C CA . ILE B 1 114 ? -10.512 -4.467 -10.185 1 83.56 114 ILE B CA 1
ATOM 2289 C C . ILE B 1 114 ? -9.431 -4.519 -9.107 1 83.56 114 ILE B C 1
ATOM 2291 O O . ILE B 1 114 ? -9.325 -5.505 -8.374 1 83.56 114 ILE B O 1
ATOM 2295 N N . LEU B 1 115 ? -8.638 -3.455 -9.061 1 90.24 115 LEU B N 1
ATOM 2296 C CA . LEU B 1 115 ? -7.548 -3.37 -8.096 1 90.24 115 LEU B CA 1
ATOM 2297 C C . LEU B 1 115 ? -8.042 -2.814 -6.765 1 90.24 115 LEU B C 1
ATOM 2299 O O . LEU B 1 115 ? -7.333 -2.882 -5.758 1 90.24 115 LEU B O 1
ATOM 2303 N N . LYS B 1 116 ? -9.296 -2.189 -6.84 1 88.17 116 LYS B N 1
ATOM 2304 C CA . LYS B 1 116 ? -9.845 -1.478 -5.688 1 88.17 116 LYS B CA 1
ATOM 2305 C C . LYS B 1 116 ? -8.888 -0.391 -5.207 1 88.17 116 LYS B C 1
ATOM 2307 O O . LYS B 1 116 ? -8.593 -0.301 -4.014 1 88.17 116 LYS B O 1
ATOM 2312 N N . PHE B 1 117 ? -8.397 0.294 -6.087 1 92.35 117 PHE B N 1
ATOM 2313 C CA . PHE B 1 117 ? -7.312 1.234 -5.833 1 92.35 117 PHE B CA 1
ATOM 2314 C C . PHE B 1 117 ? -7.625 2.599 -6.436 1 92.35 117 PHE B C 1
ATOM 2316 O O . PHE B 1 117 ? -8.161 2.686 -7.543 1 92.35 117 PHE B O 1
ATOM 2323 N N . SER B 1 118 ? -7.304 3.646 -5.649 1 92.42 118 SER B N 1
ATOM 2324 C CA . SER B 1 118 ? -7.261 5.01 -6.165 1 92.42 118 SER B CA 1
ATOM 2325 C C . SER B 1 118 ? -6.03 5.754 -5.656 1 92.42 118 SER B C 1
ATOM 2327 O O . SER B 1 118 ? -5.671 5.64 -4.482 1 92.42 118 SER B O 1
ATOM 2329 N N . LYS B 1 119 ? -5.44 6.417 -6.485 1 94.31 119 LYS B N 1
ATOM 2330 C CA . LYS B 1 119 ? -4.259 7.197 -6.127 1 94.31 119 LYS B CA 1
ATOM 2331 C C . LYS B 1 119 ? -4.651 8.56 -5.563 1 94.31 119 LYS B C 1
ATOM 2333 O O . LYS B 1 119 ? -5.466 9.271 -6.154 1 94.31 119 LYS B O 1
ATOM 2338 N N . PRO B 1 120 ? -4.139 8.983 -4.433 1 95.2 120 PRO B N 1
ATOM 2339 C CA . PRO B 1 120 ? -4.339 10.376 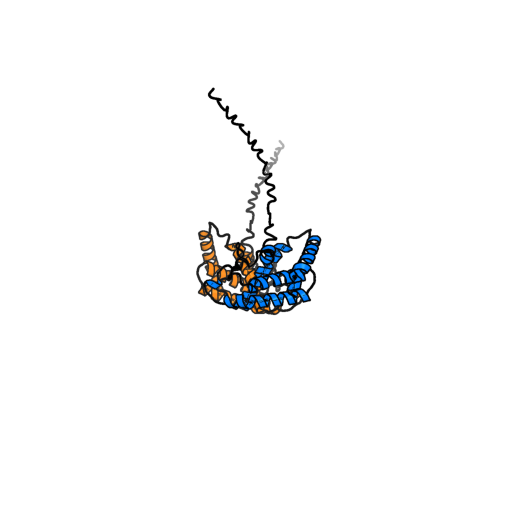-4.027 1 95.2 120 PRO B CA 1
ATOM 2340 C C . PRO B 1 120 ? -3.781 11.373 -5.041 1 95.2 120 PRO B C 1
ATOM 2342 O O . PRO B 1 120 ? -2.729 11.128 -5.637 1 95.2 120 PRO B O 1
ATOM 2345 N N . PRO B 1 121 ? -4.375 12.482 -5.215 1 95.45 121 PRO B N 1
ATOM 2346 C CA . PRO B 1 121 ? -3.997 13.411 -6.283 1 95.45 121 PRO B CA 1
ATOM 2347 C C . PRO B 1 121 ? -2.609 14.013 -6.079 1 95.45 121 PRO B C 1
ATOM 2349 O O . PRO B 1 121 ? -1.979 14.462 -7.04 1 95.45 121 PRO B O 1
ATOM 2352 N N . TYR B 1 122 ? -2.101 14.007 -4.913 1 95.69 122 TYR B N 1
ATOM 2353 C CA . TYR B 1 122 ? -0.837 14.667 -4.606 1 95.69 122 TYR B CA 1
ATOM 2354 C C . TYR B 1 122 ? 0.335 13.709 -4.78 1 95.69 122 TYR B C 1
ATOM 2356 O O . TYR B 1 122 ? 1.491 14.092 -4.588 1 95.69 122 TYR B O 1
ATOM 2364 N N . VAL B 1 123 ? 0.072 12.548 -5.154 1 97.25 123 VAL B N 1
ATOM 2365 C CA . VAL B 1 123 ? 1.128 11.553 -5.308 1 97.25 123 VAL B CA 1
ATOM 2366 C C . VAL B 1 123 ? 1.603 11.522 -6.759 1 97.25 123 VAL B C 1
ATOM 2368 O O . VAL B 1 123 ? 0.789 11.468 -7.684 1 97.25 123 VAL B O 1
ATOM 2371 N N . VAL B 1 124 ? 2.927 11.588 -6.949 1 96.42 124 VAL B N 1
ATOM 2372 C CA . VAL B 1 124 ? 3.551 11.362 -8.249 1 96.42 124 VAL B CA 1
ATOM 2373 C C . VAL B 1 124 ? 4.754 10.436 -8.091 1 96.42 124 VAL B C 1
ATOM 2375 O O . VAL B 1 124 ? 5.207 10.181 -6.972 1 96.42 124 VAL B O 1
ATOM 2378 N N . GLY B 1 125 ? 5.353 9.982 -9.29 1 96.77 125 GLY B N 1
ATOM 2379 C CA . GLY B 1 125 ? 6.399 8.972 -9.321 1 96.77 125 GLY B CA 1
ATOM 2380 C C . GLY B 1 125 ? 5.881 7.587 -9.66 1 96.77 125 GLY B C 1
ATOM 2381 O O . GLY B 1 125 ? 5.311 6.906 -8.806 1 96.77 125 GLY B O 1
ATOM 2382 N N . HIS B 1 126 ? 6.1 7.159 -10.823 1 96.74 126 HIS B N 1
ATOM 2383 C CA . HIS B 1 126 ? 5.44 5.962 -11.332 1 96.74 126 HIS B CA 1
ATOM 2384 C C . HIS B 1 126 ? 5.849 4.727 -10.536 1 96.74 126 HIS B C 1
ATOM 2386 O O . HIS B 1 126 ? 5.04 3.82 -10.331 1 96.74 126 HIS B O 1
ATOM 2392 N N . GLU B 1 127 ? 7.13 4.717 -10.073 1 98.13 127 GLU B N 1
ATOM 2393 C CA . GLU B 1 127 ? 7.548 3.565 -9.28 1 98.13 127 GL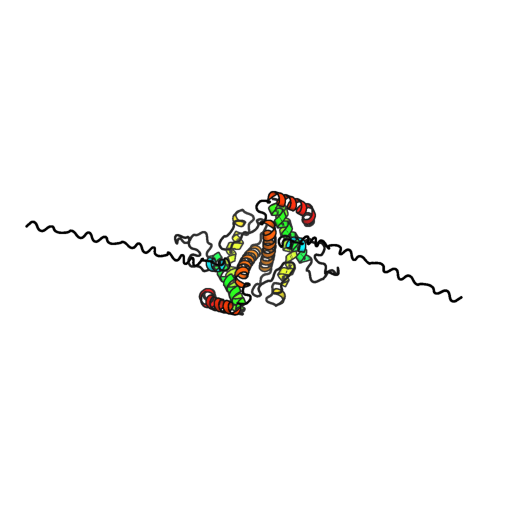U B CA 1
ATOM 2394 C C . GLU B 1 127 ? 6.898 3.58 -7.899 1 98.13 127 GLU B C 1
ATOM 2396 O O . GLU B 1 127 ? 6.56 2.526 -7.356 1 98.13 127 GLU B O 1
ATOM 2401 N N . ILE B 1 128 ? 6.741 4.802 -7.344 1 98.47 128 ILE B N 1
ATOM 2402 C CA . ILE B 1 128 ? 6.029 4.943 -6.079 1 98.47 128 ILE B CA 1
ATOM 2403 C C . ILE B 1 128 ? 4.579 4.495 -6.251 1 98.47 128 ILE B C 1
ATOM 2405 O O . ILE B 1 128 ? 4.064 3.717 -5.445 1 98.47 128 ILE B O 1
ATOM 2409 N N . ILE B 1 129 ? 3.96 4.958 -7.275 1 98.14 129 ILE B N 1
ATOM 2410 C CA . ILE B 1 129 ? 2.572 4.611 -7.561 1 98.14 129 ILE B CA 1
ATOM 2411 C C . ILE B 1 129 ? 2.448 3.103 -7.764 1 98.14 129 ILE B C 1
ATOM 2413 O O . ILE B 1 129 ? 1.52 2.475 -7.248 1 98.14 129 ILE B O 1
ATOM 2417 N N . LYS B 1 130 ? 3.364 2.545 -8.491 1 98.18 130 LYS B N 1
ATOM 2418 C CA . LYS B 1 130 ? 3.381 1.098 -8.682 1 98.18 130 LYS B CA 1
ATOM 2419 C C . LYS B 1 130 ? 3.481 0.368 -7.345 1 98.18 130 LYS B C 1
ATOM 2421 O O . LYS B 1 130 ? 2.79 -0.627 -7.122 1 98.18 130 LYS B O 1
AT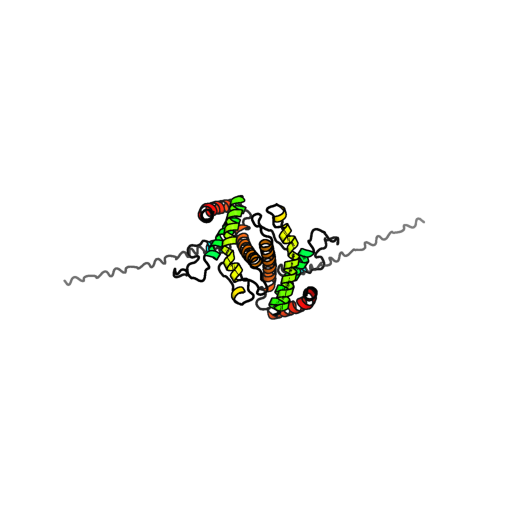OM 2426 N N . GLY B 1 131 ? 4.391 0.812 -6.474 1 98.71 131 GLY B N 1
ATOM 2427 C CA . GLY B 1 131 ? 4.492 0.26 -5.133 1 98.71 131 GLY B CA 1
ATOM 2428 C C . GLY B 1 131 ? 3.193 0.34 -4.354 1 98.71 131 GLY B C 1
ATOM 2429 O O . GLY B 1 131 ? 2.832 -0.598 -3.64 1 98.71 131 GLY B O 1
ATOM 2430 N N . MET B 1 132 ? 2.5 1.476 -4.481 1 98.55 132 MET B N 1
ATOM 2431 C CA . MET B 1 132 ? 1.217 1.651 -3.806 1 98.55 132 MET B CA 1
ATOM 2432 C C . MET B 1 132 ? 0.2 0.626 -4.295 1 98.55 132 MET B C 1
ATOM 2434 O O . MET B 1 132 ? -0.517 0.025 -3.494 1 98.55 132 MET B O 1
ATOM 2438 N N . ILE B 1 133 ? 0.129 0.441 -5.589 1 97.81 133 ILE B N 1
ATOM 2439 C CA . ILE B 1 133 ? -0.788 -0.524 -6.185 1 97.81 133 ILE B CA 1
ATOM 2440 C C . ILE B 1 133 ? -0.471 -1.925 -5.667 1 97.81 133 ILE B C 1
ATOM 2442 O O . ILE B 1 133 ? -1.374 -2.666 -5.27 1 97.81 133 ILE B O 1
ATOM 2446 N N . ILE B 1 134 ? 0.781 -2.286 -5.672 1 98.55 134 ILE B N 1
ATOM 2447 C CA . ILE B 1 134 ? 1.235 -3.602 -5.235 1 98.55 134 ILE B CA 1
ATOM 2448 C C . ILE B 1 134 ? 0.851 -3.82 -3.773 1 98.55 134 ILE B C 1
ATOM 2450 O O . ILE B 1 134 ? 0.329 -4.879 -3.413 1 98.55 134 ILE B O 1
ATOM 2454 N N . GLU B 1 135 ? 1.113 -2.833 -2.937 1 98.11 135 GLU B N 1
ATOM 2455 C CA . GLU B 1 135 ? 0.754 -2.948 -1.526 1 98.11 135 GLU B CA 1
ATOM 2456 C C . GLU B 1 135 ? -0.751 -3.129 -1.353 1 98.11 135 GLU B C 1
ATOM 2458 O O . GLU B 1 135 ? -1.195 -3.908 -0.506 1 98.11 135 GLU B O 1
ATOM 2463 N N . ASN B 1 136 ? -1.534 -2.4 -2.063 1 96.42 136 ASN B N 1
ATOM 2464 C CA . ASN B 1 136 ? -2.983 -2.565 -2.027 1 96.42 136 ASN B CA 1
ATOM 2465 C C . ASN B 1 136 ? -3.394 -3.992 -2.378 1 96.42 136 ASN B C 1
ATOM 2467 O O . ASN B 1 136 ? -4.225 -4.59 -1.692 1 96.42 136 ASN B O 1
ATOM 2471 N N . ILE B 1 137 ? -2.842 -4.489 -3.425 1 96.43 137 ILE B N 1
ATOM 2472 C CA . ILE B 1 137 ? -3.134 -5.85 -3.862 1 96.43 137 ILE B CA 1
ATOM 2473 C C . ILE B 1 137 ? -2.758 -6.838 -2.759 1 96.43 137 ILE B C 1
ATOM 2475 O O . ILE B 1 137 ? -3.557 -7.702 -2.392 1 96.43 137 ILE B O 1
ATOM 2479 N N . ILE B 1 138 ? -1.556 -6.71 -2.225 1 95.84 138 ILE B N 1
ATOM 2480 C CA . ILE B 1 138 ? -1.059 -7.624 -1.202 1 95.84 138 ILE B CA 1
ATOM 2481 C C . ILE B 1 138 ? -1.946 -7.542 0.038 1 95.84 138 ILE B C 1
ATOM 2483 O O . ILE B 1 138 ? -2.263 -8.565 0.65 1 95.84 138 ILE B O 1
ATOM 2487 N N . SER B 1 139 ? -2.353 -6.34 0.389 1 93.12 139 SER B N 1
ATOM 2488 C CA . SER B 1 139 ? -3.234 -6.167 1.54 1 93.12 139 SER B CA 1
ATOM 2489 C C . SER B 1 139 ? -4.556 -6.899 1.339 1 93.12 139 SER B C 1
ATOM 2491 O O . SER B 1 139 ? -5.085 -7.503 2.275 1 93.12 139 SER B O 1
ATOM 2493 N N . LEU B 1 140 ? -5.13 -6.823 0.184 1 91.12 140 LEU B N 1
ATOM 2494 C CA . LEU B 1 140 ? -6.374 -7.513 -0.14 1 91.12 140 LEU B CA 1
ATOM 2495 C C . LEU B 1 140 ? -6.197 -9.025 -0.05 1 91.12 140 LEU B C 1
ATOM 2497 O O . LEU B 1 140 ? -7.092 -9.732 0.417 1 91.12 140 LEU B O 1
ATOM 2501 N N . ILE B 1 141 ? -5.053 -9.514 -0.479 1 92.14 141 ILE B N 1
ATOM 2502 C CA . ILE B 1 141 ? -4.743 -10.938 -0.428 1 92.14 141 ILE B CA 1
ATOM 2503 C C . ILE B 1 141 ? -4.625 -11.389 1.026 1 92.14 141 ILE B C 1
ATOM 2505 O O . ILE B 1 141 ? -5.165 -12.431 1.405 1 92.14 141 ILE B O 1
ATOM 2509 N N . ASP B 1 142 ? -3.875 -10.625 1.826 1 89.04 142 ASP B N 1
ATOM 2510 C CA . ASP B 1 142 ? -3.652 -10.965 3.228 1 89.04 142 ASP B CA 1
ATOM 2511 C C . ASP B 1 142 ? -4.969 -11.005 4 1 89.04 142 ASP B C 1
ATOM 2513 O O . ASP B 1 142 ? -5.144 -11.832 4.896 1 89.04 142 ASP B O 1
ATOM 2517 N N . GLU B 1 143 ? -5.792 -10.082 3.728 1 83.89 143 GLU B N 1
ATOM 2518 C CA . GLU B 1 143 ? -7.109 -10.096 4.357 1 83.89 143 GLU B CA 1
ATOM 2519 C C . GLU B 1 143 ? -7.841 -11.405 4.076 1 83.89 143 GLU B C 1
ATOM 2521 O O . GLU B 1 143 ? -8.585 -11.901 4.925 1 83.89 143 GLU B O 1
ATOM 2526 N N . GLN B 1 144 ? -7.535 -11.952 2.97 1 81.06 144 GLN B N 1
ATOM 2527 C CA . GLN B 1 144 ? -8.194 -13.183 2.551 1 81.06 144 GLN B CA 1
ATOM 2528 C C . GLN B 1 144 ? -7.509 -14.407 3.152 1 81.06 144 GLN B C 1
ATOM 2530 O O . GLN B 1 144 ? -8.175 -15.361 3.558 1 81.06 144 GLN B O 1
ATOM 2535 N N . LEU B 1 145 ? -6.156 -14.407 3.214 1 78.8 145 LEU B N 1
ATOM 2536 C CA . LEU B 1 145 ? -5.398 -15.614 3.527 1 78.8 145 LEU B CA 1
ATOM 2537 C C . LEU B 1 145 ? -5.081 -15.686 5.017 1 78.8 145 LEU B C 1
ATOM 2539 O O . LEU B 1 145 ? -4.824 -16.768 5.549 1 78.8 145 LEU B O 1
ATOM 2543 N N . TYR B 1 146 ? -4.571 -14.689 5.781 1 64.83 146 TYR B N 1
ATOM 2544 C CA . TYR B 1 146 ? -4.154 -14.722 7.178 1 64.83 146 TYR B CA 1
ATOM 2545 C C . TYR B 1 146 ? -5.283 -15.219 8.073 1 64.83 146 TYR B C 1
ATOM 2547 O O . TYR B 1 146 ? -5.041 -15.674 9.194 1 64.83 146 TYR B O 1
ATOM 2555 N N . THR B 1 147 ? -6.402 -15.201 7.627 1 56.48 147 THR B N 1
ATOM 2556 C CA . THR B 1 147 ? -7.395 -15.803 8.51 1 56.48 147 THR B CA 1
ATOM 2557 C C . THR B 1 147 ? -7.183 -17.311 8.614 1 56.48 147 THR B C 1
ATOM 2559 O O . THR B 1 147 ? -8.065 -18.036 9.076 1 56.48 147 THR B O 1
ATOM 2562 N N . LEU B 1 148 ? -5.928 -17.679 8.337 1 54.87 148 LEU B N 1
ATOM 2563 C CA . LEU B 1 148 ? -5.706 -19.118 8.257 1 54.87 148 LEU B CA 1
ATOM 2564 C C . LEU B 1 148 ? -5.583 -19.728 9.65 1 54.87 148 LEU B C 1
ATOM 2566 O O . LEU B 1 148 ? -5.589 -20.952 9.799 1 54.87 148 LEU B O 1
ATOM 2570 N N . GLY B 1 149 ? -5.688 -19.045 10.664 1 53.01 149 GLY B N 1
ATOM 2571 C CA . GLY B 1 149 ? -5.696 -19.578 12.017 1 53.01 149 GLY B CA 1
ATOM 2572 C C . GLY B 1 149 ? -5.546 -21.087 12.066 1 53.01 149 GLY B C 1
ATOM 2573 O O . GLY B 1 149 ? -4.603 -21.64 11.496 1 53.01 149 GLY B O 1
ATOM 2574 N N . SER B 1 150 ? -6.384 -21.797 12.666 1 60.73 150 SER B N 1
ATOM 2575 C CA . SER B 1 150 ? -6.45 -23.227 12.947 1 60.73 150 SER B CA 1
ATOM 2576 C C . SER B 1 150 ? -6.569 -24.038 11.661 1 60.73 150 SER B C 1
ATOM 2578 O O . SER B 1 150 ? -6.294 -25.24 11.651 1 60.73 150 SER B O 1
ATOM 2580 N N . GLN B 1 151 ? -6.841 -23.466 10.659 1 70.19 151 GLN B N 1
ATOM 2581 C CA . GLN B 1 151 ? -7.056 -24.218 9.428 1 70.19 151 GLN B CA 1
ATOM 2582 C C . GLN B 1 151 ? -5.905 -24.009 8.447 1 70.19 151 GLN B C 1
ATOM 2584 O O . GLN B 1 151 ? -6.098 -24.08 7.232 1 70.19 151 GLN B O 1
ATOM 2589 N N . LYS B 1 152 ? -4.761 -23.806 9.072 1 76.17 152 LYS B N 1
ATOM 2590 C CA . LYS B 1 152 ? -3.59 -23.462 8.27 1 76.17 152 LYS B CA 1
ATOM 2591 C C . LYS B 1 152 ? -3.25 -24.578 7.286 1 76.17 152 LYS B C 1
ATOM 2593 O O . LYS B 1 152 ? -2.985 -24.316 6.111 1 76.17 152 LYS B O 1
ATOM 2598 N N . GLU B 1 153 ? -3.369 -25.821 7.77 1 78.94 153 GLU B N 1
ATOM 2599 C CA . GLU B 1 153 ? -2.984 -26.943 6.919 1 78.94 153 GLU B CA 1
ATOM 2600 C C . GLU B 1 153 ? -3.983 -27.141 5.782 1 78.94 153 GLU B C 1
ATOM 2602 O O . GLU B 1 153 ? -3.591 -27.414 4.645 1 78.94 153 GLU B O 1
ATOM 2607 N N . ILE B 1 154 ? -5.151 -27.088 6.072 1 82.32 154 ILE B N 1
ATOM 2608 C CA . ILE B 1 154 ? -6.181 -27.243 5.05 1 82.32 154 ILE B CA 1
ATOM 2609 C C . ILE B 1 154 ? -6.062 -26.12 4.023 1 82.32 154 ILE B C 1
ATOM 2611 O O . ILE B 1 154 ? -6.129 -26.364 2.816 1 82.32 154 ILE B O 1
ATOM 2615 N N . LYS B 1 155 ? -5.81 -25.013 4.442 1 83.05 155 LYS B N 1
ATOM 2616 C CA . LYS B 1 155 ? -5.709 -23.864 3.546 1 83.05 155 LYS B CA 1
ATOM 2617 C C . LYS B 1 155 ? -4.461 -23.956 2.673 1 83.05 155 LYS B C 1
ATOM 2619 O O . LYS B 1 155 ? -4.496 -23.605 1.492 1 83.05 155 LYS B O 1
ATOM 2624 N N . LYS B 1 156 ? -3.449 -24.417 3.263 1 87.66 156 LYS B N 1
ATOM 2625 C CA . LYS B 1 156 ? -2.23 -24.599 2.48 1 87.66 156 LYS B CA 1
ATOM 2626 C C . LYS B 1 156 ? -2.433 -25.636 1.379 1 87.66 156 LYS B C 1
ATOM 2628 O O . LYS B 1 156 ? -1.903 -25.489 0.276 1 87.66 156 LYS B O 1
ATOM 2633 N N . SER B 1 157 ? -3.186 -26.656 1.688 1 89.87 157 SER B N 1
ATOM 2634 C CA . SER B 1 157 ? -3.489 -27.667 0.68 1 89.87 157 SER B CA 1
ATOM 2635 C C . SER B 1 157 ? -4.332 -27.086 -0.45 1 89.87 157 SER B C 1
ATOM 2637 O O . SER B 1 157 ? -4.109 -27.399 -1.621 1 89.87 157 SER B O 1
ATOM 2639 N N . GLU B 1 158 ? -5.261 -26.277 -0.089 1 90.36 158 GLU B N 1
ATOM 2640 C CA . GLU B 1 158 ? -6.083 -25.604 -1.089 1 90.36 158 GLU B CA 1
ATOM 2641 C C . GLU B 1 158 ? -5.242 -24.679 -1.964 1 90.36 158 GLU 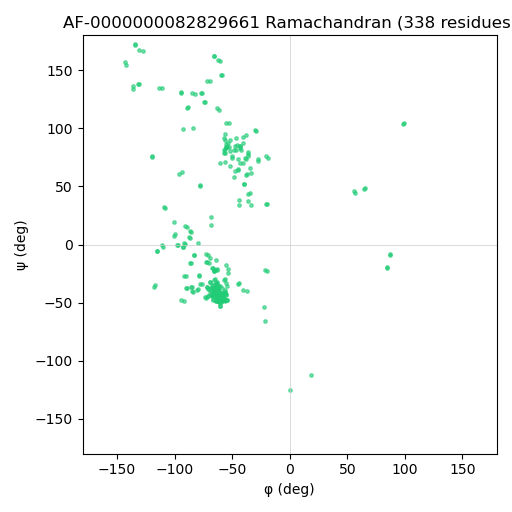B C 1
ATOM 2643 O O . GLU B 1 158 ? -5.437 -24.62 -3.18 1 90.36 158 GLU B O 1
ATOM 2648 N N . LEU B 1 159 ? -4.309 -24.016 -1.329 1 93.13 159 LEU B N 1
ATOM 2649 C CA . LEU B 1 159 ? -3.445 -23.094 -2.058 1 93.13 159 LEU B CA 1
ATOM 2650 C C . LEU B 1 159 ? -2.504 -23.85 -2.989 1 93.13 159 LEU B C 1
ATOM 2652 O O . LEU B 1 159 ? -2.167 -23.361 -4.07 1 93.13 159 LEU B O 1
ATOM 2656 N N . LYS B 1 160 ? -2.126 -24.993 -2.594 1 95.3 160 LYS B N 1
ATOM 2657 C CA . LYS B 1 160 ? -1.287 -25.824 -3.453 1 95.3 160 LYS B CA 1
ATOM 2658 C C . LYS B 1 160 ? -2.017 -26.196 -4.741 1 95.3 160 LYS B C 1
ATOM 2660 O O . LYS B 1 160 ? -1.434 -26.148 -5.826 1 95.3 160 LYS B O 1
ATOM 2665 N N . ILE B 1 161 ? -3.212 -26.592 -4.591 1 95.98 161 ILE B N 1
ATOM 2666 C CA . ILE B 1 161 ? -4.025 -26.935 -5.753 1 95.98 161 ILE B CA 1
ATOM 2667 C C . ILE B 1 161 ? -4.215 -25.701 -6.632 1 95.98 161 ILE B C 1
ATOM 2669 O O . ILE B 1 161 ? -4.009 -25.759 -7.847 1 95.98 161 ILE B O 1
ATOM 2673 N N . PHE B 1 162 ? -4.57 -24.659 -6.026 1 95.11 162 PHE B N 1
ATOM 2674 C CA . PHE B 1 162 ? -4.759 -23.411 -6.756 1 95.11 162 PHE B CA 1
ATOM 2675 C C . PHE B 1 162 ? -3.488 -23.022 -7.501 1 95.11 162 PHE B C 1
ATOM 2677 O O . PHE B 1 162 ? -3.545 -22.585 -8.652 1 95.11 162 PHE B O 1
ATOM 2684 N N . TYR B 1 163 ? -2.364 -23.09 -6.818 1 96.72 163 TYR B N 1
ATOM 2685 C CA . TYR B 1 163 ? -1.079 -22.755 -7.422 1 96.72 163 TYR B CA 1
ATOM 2686 C C . TYR B 1 163 ? -0.83 -23.591 -8.672 1 96.72 163 TYR B C 1
ATOM 2688 O O . TYR B 1 163 ? -0.421 -23.062 -9.708 1 96.72 163 TYR B O 1
ATOM 2696 N N . SER B 1 164 ? -1.025 -24.851 -8.612 1 96.72 164 SER B N 1
ATOM 2697 C CA . SER B 1 164 ? -0.812 -25.774 -9.721 1 96.72 164 SER B CA 1
ATOM 2698 C C . SER B 1 164 ? -1.766 -25.483 -10.875 1 96.72 164 SER B C 1
ATOM 2700 O O . SER B 1 164 ? -1.37 -25.528 -12.041 1 96.72 164 SER B O 1
ATOM 2702 N N . ASP B 1 165 ? -2.924 -25.104 -10.572 1 94.52 165 ASP B N 1
ATOM 2703 C CA . ASP B 1 165 ? -3.966 -24.951 -11.583 1 94.52 165 ASP B CA 1
ATOM 2704 C C . ASP B 1 165 ? -3.89 -23.578 -12.247 1 94.52 165 ASP B C 1
ATOM 2706 O O . ASP B 1 165 ? -4.157 -23.446 -13.443 1 94.52 165 ASP B O 1
ATOM 2710 N N . GLU B 1 166 ? -3.548 -22.549 -11.474 1 94.69 166 GLU B N 1
ATOM 2711 C CA . GLU B 1 166 ? -3.756 -21.189 -11.962 1 94.69 166 GLU B CA 1
ATOM 2712 C C . GLU B 1 166 ? -2.433 -20.44 -12.09 1 94.69 166 GLU B C 1
ATOM 2714 O O . GLU B 1 166 ? -2.253 -19.64 -13.011 1 94.69 166 GLU B O 1
ATOM 2719 N N . CYS B 1 167 ? -1.494 -20.667 -11.191 1 96.9 167 CYS B N 1
ATOM 2720 C CA . CYS B 1 167 ? -0.345 -19.776 -11.078 1 96.9 167 CYS B CA 1
ATOM 2721 C C . CYS B 1 167 ? 0.793 -20.235 -11.982 1 96.9 167 CYS B C 1
ATOM 2723 O O . CYS B 1 167 ? 1.584 -19.417 -12.455 1 96.9 167 CYS B O 1
ATOM 2725 N N . THR B 1 168 ? 0.926 -21.481 -12.305 1 95.96 168 THR B N 1
ATOM 2726 C CA . THR B 1 168 ? 2.05 -22.036 -13.052 1 95.96 168 THR B CA 1
ATOM 2727 C C . THR B 1 168 ? 2.074 -21.491 -14.477 1 95.96 168 THR B C 1
ATOM 2729 O O . THR B 1 168 ? 3.134 -21.421 -15.102 1 95.96 168 THR B O 1
ATOM 2732 N N . GLN B 1 169 ? 1.012 -21.02 -14.999 1 93.05 169 GLN B N 1
ATOM 2733 C CA . GLN B 1 169 ? 0.936 -20.511 -16.364 1 93.05 169 GLN B CA 1
ATOM 2734 C C . GLN B 1 169 ? 1.645 -19.166 -16.49 1 93.05 169 GLN B C 1
ATOM 2736 O O . GLN B 1 169 ? 1.952 -18.721 -17.598 1 93.05 169 GLN B O 1
ATOM 2741 N N . TYR B 1 170 ? 1.907 -18.582 -15.373 1 92.63 170 TYR B N 1
ATOM 2742 C CA . TYR B 1 170 ? 2.541 -17.269 -15.406 1 92.63 170 TYR B CA 1
ATOM 2743 C C . TYR B 1 170 ? 4.049 -17.386 -15.221 1 92.63 170 TYR B C 1
ATOM 2745 O O . TYR B 1 170 ? 4.754 -16.376 -15.161 1 92.63 170 TYR B O 1
ATOM 2753 N N . LEU B 1 171 ? 4.566 -18.535 -15.063 1 93.26 171 LEU B N 1
ATOM 2754 C CA . LEU B 1 171 ? 5.993 -18.747 -14.842 1 93.26 171 LEU B CA 1
ATOM 2755 C C . LEU B 1 171 ? 6.735 -18.877 -16.168 1 93.26 171 LEU B C 1
ATOM 2757 O O . LEU B 1 171 ? 6.167 -19.341 -17.159 1 93.26 171 LEU B O 1
#

Nearest PDB structures (foldseek):
  7xa2-assembly1_A-2  TM=2.723E-01  e=2.677E+00  Thermotoga maritima
  5u1b-assembly1_E  TM=3.099E-01  e=5.181E+00  Neisseria gonorrhoeae
  4nhw-assembly1_B  TM=2.665E-01  e=9.568E+00  Sinorhizobium meliloti 2011
  5u1b-assembly1_E  TM=3.414E-01  e=5.071E+00  Neisseria gonorrhoeae
  7xa2-assembly1_A-2  TM=2.723E-01  e=2.489E+00  Thermotoga maritima

Solvent-accessible surface area (backbone atoms only — not comparable to full-atom values): 19336 Å² total; per-residue (Å²): 135,87,79,78,79,79,79,78,76,77,76,74,75,74,73,73,71,72,69,71,72,70,72,73,65,72,68,76,62,67,48,77,51,58,44,63,59,44,58,66,69,32,91,58,49,63,34,37,95,81,64,43,64,41,73,84,56,51,62,47,45,54,51,12,51,51,26,40,51,36,13,53,52,29,45,75,71,72,32,62,69,58,12,31,52,19,31,53,52,10,54,58,38,31,46,65,60,21,49,69,35,46,41,76,44,73,75,25,43,47,74,36,79,89,66,69,42,58,46,60,57,60,50,67,48,33,50,28,47,38,12,22,53,50,37,48,46,51,51,57,49,44,63,40,58,65,72,36,70,92,45,48,67,62,47,51,55,52,47,50,53,47,39,68,74,63,39,56,81,69,106,134,86,81,78,80,78,77,78,78,77,78,75,75,75,73,74,70,72,69,73,72,71,73,73,66,73,67,76,64,68,49,76,51,57,44,63,60,43,56,64,68,32,91,59,49,60,34,38,96,81,63,44,64,38,75,85,52,52,60,46,46,54,50,11,52,50,26,39,52,35,14,52,51,28,46,75,71,72,31,62,69,59,13,30,53,20,30,52,52,11,55,57,37,32,44,65,61,21,48,69,34,46,42,77,46,74,77,26,43,47,73,35,78,90,67,68,42,60,44,62,58,61,51,66,48,35,50,29,47,38,13,22,52,49,35,48,46,49,52,58,48,44,68,39,54,66,74,30,68,93,47,42,66,60,49,49,54,53,48,52,52,47,40,68,74,62,40,57,79,69,106

Foldseek 3Di:
DPPPPPPPPPPPPPPPPPPPPPCPCPVCCVVLLCVLVCQLPNPCHCADPVRHSPPVPLVLLSQLLLLLLLLVLCVLLVNNVSSVLSNVSSLVSCQVVLVVLQALDPVQQDQDPSLRDHDDSPDHDSVVSSVVSSVSSVVSNCSNQVVCVPCNPVSNVVSVVVSVVRNVVSD/DPPPPPPPPPPPPPPPPPPPPPCPCPVCCVVLLCVLVCQLPNPCHCADPVRHSPPVPLVLLSQLLLLLLLLVLCVLLVNNVSSVLSNVSSLVSCQVVLVVLQALDPVVQDQDPSLRDGDDSPDHDSVVSSVVSSVSSVVSNCSNQVVCPPVVPVSNVVSVVVSVVRNVVSD